Protein AF-0000000078944651 (afdb_homodimer)

InterPro domains:
  IPR002716 PIN domain [PF01850] (1-133)
  IPR002716 PIN domain [SM00670] (1-132)
  IPR022907 VapC family [MF_00265] (1-140)
  IPR029060 PIN-like domain superfamily [SSF88723] (1-133)

Nearest PDB structures (foldseek):
  7by2-assembly1_B-2  TM=7.702E-01  e=6.955E-05  Klebsiella pneumoniae
  8wmm-assembly1_G  TM=6.726E-01  e=2.296E-03  Chryseobacterium
  9j61-assembly1_A  TM=3.406E-01  e=3.676E-01  Streptomyces cinnamoneus
  9j61-assembly7_G  TM=4.649E-01  e=2.235E+00  Streptomyces cinnamoneus
  9j61-assembly5_E  TM=4.399E-01  e=1.887E+00  Streptomyces cinnamoneus

Foldseek 3Di:
DEEALQLLQCVVVVNVQSVQQLVLCVPDPDAYEYEPLSVVVNLVSQLCVVQHDPVRCVVCVVSSVVSVVVCVVPPVVSNVVHHYDDDDPQLQVQLVVCCVVQVDDRSLSSSLSRCLVVVHQAYEHCDVSSQVCNVVSRHHRHDGPVSVVD/DEEALQLLQCVVVVNVQSVQQLVLCVPDPDAYEYEPLSVVVNLVSQLCVVQHDPVRCVVCVVSSVVSVVVCVVPPVVSNVVHHYDDDDPQLQVQLVVCCVVQVDDRSLSSSLSRCLVVVHQAYEHCDVSSQVCNVVSRHHRHDGPVSVVD

Sequence (300 aa):
MFLDSNVFIEYLKGNPNASALLSRLADGEFRLFTNETVYNEVLFTYLRSNIGGYWTLKRSRDEVKRIARIFVHQVLPMLSSTNFLDTNHEIVLLSIKFTVEYGLLPSDALILATAKYYGLDGVVSLDSDLLTVAPREGLLAISKVEDLEVMFLDSNVFIEYLKGNPNASALLSRLADGEFRLFTNETVYNEVLFTYLRSNIGGYWTLKRSRDEVKRIARIFVHQVLPMLSSTNFLDTNHEIVLLSIKFTVEYGLLPSDALILATAKYYGLDGVVSLDSDLLTVAPREGLLAISKVEDLEV

Secondary structure (DSSP, 8-state):
-EEPHHHHHHHHTT-HHHHHHHHHHHHTT---EE-HHHHHHHHHHHHHHHH-SHHHHHH-HHHHHHHHHHHHHHTHHHHHTSEE--B-HHHHHHHHHHHHHH---HHHHHHHHHHHHTT-SEEE-S-HHHHHHGGGGT-EEE-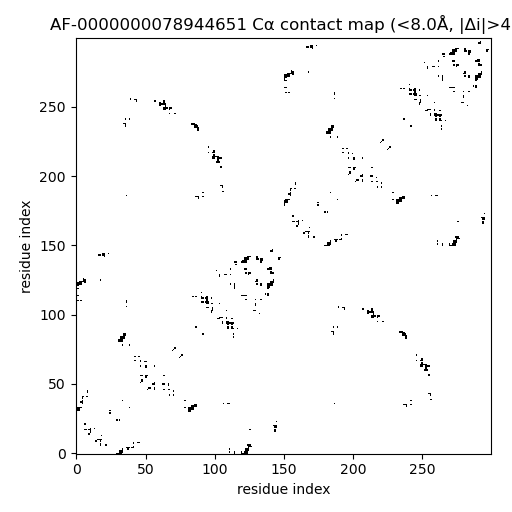SGGGG--/-EEPHHHHHHHHTT-HHHHHHHHHHHHTT---EE-HHHHHHHHHHHHHHHH-SHHHHHH-HHHHHHHHHHHHHHTHHHHHTSEE--B-HHHHHHHHHHHHHH---HHHHHHHHHHHHTT-SEEE-S-HHHHHHGGGGT-EEE-SGGGG--

Solvent-accessible surface area (backbone atoms only — not comparable to full-atom values): 15604 Å² total; per-residue (Å²): 56,31,50,39,38,55,34,57,50,37,34,77,70,64,35,63,64,36,44,51,31,52,51,51,48,67,71,43,92,59,64,45,29,37,38,62,69,31,55,41,50,39,52,44,51,53,49,34,74,74,76,29,56,72,70,51,46,75,72,30,36,66,58,43,16,53,53,38,49,50,37,57,70,70,46,42,57,67,64,64,70,34,46,76,47,68,49,48,68,66,35,48,54,46,10,52,48,37,16,36,74,67,25,38,55,50,69,57,14,38,52,51,22,46,34,56,73,72,65,44,62,21,40,35,36,75,51,64,71,56,44,67,49,32,51,78,72,70,21,41,57,30,67,47,62,76,60,69,72,113,57,33,50,40,38,56,34,56,50,36,32,75,71,63,35,64,63,35,45,51,31,52,52,51,48,69,71,42,94,60,63,45,30,38,37,61,70,31,54,41,49,38,53,43,50,53,49,33,76,74,75,30,57,71,71,51,45,76,72,30,37,67,58,42,16,54,51,40,49,50,38,57,72,71,46,43,58,65,63,63,72,36,45,77,48,67,48,48,67,67,34,48,55,45,9,52,48,37,17,35,73,68,26,38,54,51,69,57,14,38,53,52,22,46,33,55,73,71,64,45,63,20,40,35,36,74,50,65,73,55,45,66,48,32,51,79,72,71,19,41,55,32,68,45,61,76,60,69,73,112

Structure (mmCIF, N/CA/C/O backbone):
data_AF-0000000078944651-model_v1
#
loop_
_entity.id
_entity.type
_entity.pdbx_description
1 polymer 'Ribonuclease VapC'
#
loop_
_atom_site.group_PDB
_atom_site.id
_atom_site.type_symbol
_atom_site.label_atom_id
_atom_site.label_alt_id
_atom_site.label_comp_id
_atom_site.label_asym_id
_atom_site.label_entity_id
_atom_site.label_seq_id
_atom_site.pdbx_PDB_ins_code
_atom_site.Cartn_x
_atom_site.Cartn_y
_atom_site.Cartn_z
_atom_site.occupancy
_atom_site.B_iso_or_equiv
_atom_site.auth_seq_id
_atom_site.auth_comp_id
_atom_site.auth_asym_id
_atom_site.auth_atom_id
_atom_site.pdbx_PDB_model_num
ATOM 1 N N . MET A 1 1 ? -2.092 11.039 16.234 1 96 1 MET A N 1
ATOM 2 C CA . MET A 1 1 ? -2.826 11.266 14.984 1 96 1 MET A CA 1
ATOM 3 C C . MET A 1 1 ? -2.133 10.578 13.812 1 96 1 MET A C 1
ATOM 5 O O . MET A 1 1 ? -0.904 10.578 13.727 1 96 1 MET A O 1
ATOM 9 N N . PHE A 1 2 ? -2.986 10 13.031 1 98.44 2 PHE A N 1
ATOM 10 C CA . PHE A 1 2 ? -2.438 9.375 11.828 1 98.44 2 PHE A CA 1
ATOM 11 C C . PHE A 1 2 ? -2.293 10.398 10.711 1 98.44 2 PHE A C 1
ATOM 13 O O . PHE A 1 2 ? -3.254 11.086 10.359 1 98.44 2 PHE A O 1
ATOM 20 N N . LEU A 1 3 ? -1.101 10.492 10.133 1 98.31 3 LEU A N 1
ATOM 21 C CA . LEU A 1 3 ? -0.854 11.406 9.023 1 98.31 3 LEU A CA 1
ATOM 22 C C . LEU A 1 3 ? -1.051 10.695 7.688 1 98.31 3 LEU A C 1
ATOM 24 O O . LEU A 1 3 ? -0.307 9.766 7.355 1 98.31 3 LEU A O 1
ATOM 28 N N . ASP A 1 4 ? -1.958 11.18 6.945 1 98.25 4 ASP A N 1
ATOM 29 C CA . ASP A 1 4 ? -2.262 10.656 5.613 1 98.25 4 ASP A CA 1
ATOM 30 C C . ASP A 1 4 ? -1.201 11.086 4.602 1 98.25 4 ASP A C 1
ATOM 32 O O . ASP A 1 4 ? -0.522 12.094 4.793 1 98.25 4 ASP A O 1
ATOM 36 N N . SER A 1 5 ? -1.086 10.312 3.527 1 98.31 5 SER A N 1
ATOM 37 C CA . SER A 1 5 ? -0.083 10.57 2.498 1 98.31 5 SER A CA 1
ATOM 38 C C . SER A 1 5 ? -0.296 11.938 1.846 1 98.31 5 SER A C 1
ATOM 40 O O . SER A 1 5 ? 0.667 12.609 1.483 1 98.31 5 SER A O 1
ATOM 42 N N . ASN A 1 6 ? -1.517 12.328 1.733 1 96.88 6 ASN A N 1
ATOM 43 C CA . ASN A 1 6 ? -1.836 13.555 1.016 1 96.88 6 ASN A CA 1
ATOM 44 C C . ASN A 1 6 ? -1.254 14.781 1.714 1 96.88 6 ASN A C 1
ATOM 46 O O . ASN A 1 6 ? -0.936 15.781 1.064 1 96.88 6 ASN A O 1
ATOM 50 N N . VAL A 1 7 ? -1.136 14.727 2.992 1 97.88 7 VAL A N 1
ATOM 51 C CA . VAL A 1 7 ? -0.554 15.844 3.73 1 97.88 7 VAL A CA 1
ATOM 52 C C . VAL A 1 7 ? 0.895 16.047 3.297 1 97.88 7 VAL A C 1
ATOM 54 O O . VAL A 1 7 ? 1.315 17.188 3.035 1 97.88 7 VAL A O 1
ATOM 57 N N . PHE A 1 8 ? 1.66 15.016 3.17 1 98 8 PHE A N 1
ATOM 58 C CA . PHE A 1 8 ? 3.055 15.078 2.752 1 98 8 PHE A CA 1
ATOM 59 C C . PHE A 1 8 ? 3.162 15.484 1.286 1 98 8 PHE A C 1
ATOM 61 O O . PHE A 1 8 ? 4.012 16.297 0.922 1 98 8 PHE A O 1
ATOM 68 N N . ILE A 1 9 ? 2.332 14.891 0.45 1 98.19 9 ILE A N 1
ATOM 69 C CA . ILE A 1 9 ? 2.355 15.141 -0.985 1 98.19 9 ILE A CA 1
ATOM 70 C C . ILE A 1 9 ? 2.057 16.625 -1.251 1 98.19 9 ILE A C 1
ATOM 72 O O . ILE A 1 9 ? 2.762 17.266 -2.021 1 98.19 9 ILE A O 1
ATOM 76 N N . GLU A 1 10 ? 1.063 17.141 -0.607 1 97.81 10 GLU A N 1
ATOM 77 C CA . GLU A 1 10 ? 0.695 18.531 -0.783 1 97.81 10 GLU A CA 1
ATOM 78 C C . GLU A 1 10 ? 1.775 19.469 -0.234 1 97.81 10 GLU A C 1
ATOM 80 O O . GLU A 1 10 ? 2.043 20.516 -0.808 1 97.81 10 GLU A O 1
ATOM 85 N N . TYR A 1 11 ? 2.324 19.078 0.827 1 97.56 11 TYR A N 1
ATOM 86 C CA . TYR A 1 11 ? 3.445 19.844 1.364 1 97.56 11 TYR A CA 1
ATOM 87 C C . TYR A 1 11 ? 4.566 19.953 0.341 1 97.56 11 TYR A C 1
ATOM 89 O O . TYR A 1 11 ? 5.094 21.047 0.106 1 97.56 11 TYR A O 1
ATOM 97 N N . LEU A 1 12 ? 4.906 18.859 -0.293 1 96.81 12 LEU A N 1
ATOM 98 C CA . LEU A 1 12 ? 5.988 18.812 -1.271 1 96.81 12 LEU A CA 1
ATOM 99 C C . LEU A 1 12 ? 5.641 19.641 -2.504 1 96.81 12 LEU A C 1
ATOM 101 O O . LEU A 1 12 ? 6.535 20.141 -3.186 1 96.81 12 LEU A O 1
ATOM 105 N N . LYS A 1 13 ? 4.371 19.797 -2.699 1 96.75 13 LYS A N 1
ATOM 106 C CA . LYS A 1 13 ? 3.914 20.594 -3.834 1 96.75 13 LYS A CA 1
ATOM 107 C C . LYS A 1 13 ? 3.898 22.094 -3.488 1 96.75 13 LYS A C 1
ATOM 109 O O . LYS A 1 13 ? 3.596 22.922 -4.34 1 96.75 13 LYS A O 1
ATOM 114 N N . GLY A 1 14 ? 4.09 22.438 -2.213 1 96.5 14 GLY A N 1
ATOM 115 C CA . GLY A 1 14 ? 4.137 23.828 -1.791 1 96.5 14 GLY A CA 1
ATOM 116 C C . GLY A 1 14 ? 2.799 24.344 -1.307 1 96.5 14 GLY A C 1
ATOM 117 O O . GLY A 1 14 ? 2.578 25.562 -1.26 1 96.5 14 GLY A O 1
ATOM 118 N N . ASN A 1 15 ? 1.92 23.406 -0.973 1 97.25 15 ASN A N 1
ATOM 119 C CA . ASN A 1 15 ? 0.625 23.828 -0.442 1 97.25 15 ASN A CA 1
ATOM 120 C C . ASN A 1 15 ? 0.764 24.469 0.93 1 97.25 15 ASN A C 1
ATOM 122 O O . ASN A 1 15 ? 1.193 23.828 1.889 1 97.25 15 ASN A O 1
ATOM 126 N N . PRO A 1 16 ? 0.337 25.688 1.016 1 96.56 16 PRO A N 1
ATOM 127 C CA . PRO A 1 16 ? 0.539 26.406 2.279 1 96.56 16 PRO A CA 1
ATOM 128 C C . PRO A 1 16 ? -0.264 25.797 3.43 1 96.56 16 PRO A C 1
ATOM 130 O O . PRO A 1 16 ? 0.175 25.844 4.582 1 96.56 16 PRO A O 1
ATOM 133 N N . ASN A 1 17 ? -1.4 25.266 3.154 1 95.94 17 ASN A N 1
ATOM 134 C CA . ASN A 1 17 ? -2.201 24.625 4.195 1 95.94 17 ASN A CA 1
ATOM 135 C C . ASN A 1 17 ? -1.5 23.406 4.773 1 95.94 17 ASN A C 1
ATOM 137 O O . ASN A 1 17 ? -1.494 23.203 5.992 1 95.94 17 ASN A O 1
ATOM 141 N N . ALA A 1 18 ? -0.966 22.578 3.93 1 97.38 18 ALA A N 1
ATOM 142 C CA . ALA A 1 18 ? -0.214 21.406 4.375 1 97.38 18 ALA A CA 1
ATOM 143 C C . ALA A 1 18 ? 1.006 21.828 5.195 1 97.38 18 ALA A C 1
ATOM 145 O O . ALA A 1 18 ? 1.314 21.203 6.215 1 97.38 18 ALA A O 1
ATOM 146 N N . SER A 1 19 ? 1.664 22.922 4.734 1 96.44 19 SER A N 1
ATOM 147 C CA . SER A 1 19 ? 2.836 23.422 5.441 1 96.44 19 SER A CA 1
ATOM 148 C C . SER A 1 19 ? 2.475 23.891 6.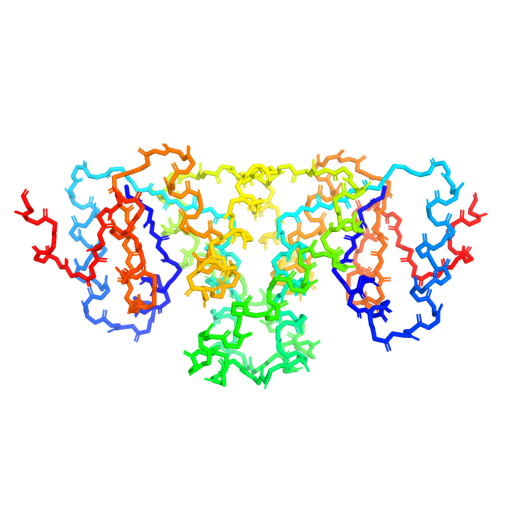848 1 96.44 19 SER A C 1
ATOM 150 O O . SER A 1 19 ? 3.162 23.562 7.816 1 96.44 19 SER A O 1
ATOM 152 N N . ALA A 1 20 ? 1.444 24.641 6.902 1 95.44 20 ALA A N 1
ATOM 153 C CA . ALA A 1 20 ? 0.992 25.156 8.188 1 95.44 20 ALA A CA 1
ATOM 154 C C . ALA A 1 20 ? 0.582 24.016 9.125 1 95.44 20 ALA A C 1
ATOM 156 O O . ALA A 1 20 ? 0.897 24.047 10.312 1 95.44 20 ALA A O 1
ATOM 157 N N . LEU A 1 21 ? -0.105 23.078 8.594 1 95 21 LEU A N 1
ATOM 158 C CA . LEU A 1 21 ? -0.586 21.938 9.367 1 95 21 LEU A CA 1
ATOM 159 C C . LEU A 1 21 ? 0.579 21.125 9.922 1 95 21 LEU A C 1
ATOM 161 O O . LEU A 1 21 ? 0.61 20.812 11.117 1 95 21 LEU A O 1
ATOM 165 N N . LEU A 1 22 ? 1.509 20.781 9.086 1 94.31 22 LEU A N 1
ATOM 166 C CA . LEU A 1 22 ? 2.662 20 9.508 1 94.31 22 LEU A CA 1
ATOM 167 C C . LEU A 1 22 ? 3.488 20.75 10.547 1 94.31 22 LEU A C 1
ATOM 169 O O . LEU A 1 22 ? 3.99 20.156 11.5 1 94.31 22 LEU A O 1
ATOM 173 N N . SER A 1 23 ? 3.641 22.062 10.297 1 93.44 23 SER A N 1
ATOM 174 C CA . SER A 1 23 ? 4.375 22.891 11.242 1 93.44 23 SER A CA 1
ATOM 175 C C . SER A 1 23 ? 3.703 22.891 12.617 1 93.44 23 SER A C 1
ATOM 177 O O . SER A 1 23 ? 4.371 22.734 13.641 1 93.44 23 SER A O 1
ATOM 179 N N . ARG A 1 24 ? 2.43 23.016 12.617 1 93.62 24 ARG A N 1
ATOM 180 C CA . ARG A 1 24 ? 1.68 23.031 13.867 1 93.62 24 ARG A CA 1
ATOM 181 C C . ARG A 1 24 ? 1.761 21.672 14.57 1 93.62 24 ARG A C 1
ATOM 183 O O . ARG A 1 24 ? 1.869 21.609 15.797 1 93.62 24 ARG A O 1
ATOM 190 N N . LEU A 1 25 ? 1.635 20.625 13.836 1 92.75 25 LEU A N 1
ATOM 191 C CA . LEU A 1 25 ? 1.679 19.266 14.391 1 92.75 25 LEU A CA 1
ATOM 192 C C . LEU A 1 25 ? 3.057 18.969 14.969 1 92.75 25 LEU A C 1
ATOM 194 O O . LEU A 1 25 ? 3.17 18.266 15.977 1 92.75 25 LEU A O 1
ATOM 198 N N . ALA A 1 26 ? 4.082 19.453 14.312 1 86.94 26 ALA A N 1
ATOM 199 C CA . ALA A 1 26 ? 5.453 19.234 14.766 1 86.94 26 ALA A CA 1
ATOM 200 C C . ALA A 1 26 ? 5.723 19.984 16.078 1 86.94 26 ALA A C 1
ATOM 202 O O . ALA A 1 26 ? 6.488 19.5 16.922 1 86.94 26 ALA A O 1
ATOM 203 N N . ASP A 1 27 ? 5.164 21.078 16.188 1 84.12 27 ASP A N 1
ATOM 204 C CA . ASP A 1 27 ? 5.379 21.938 17.344 1 84.12 27 ASP A CA 1
ATOM 205 C C . ASP A 1 27 ? 4.527 21.5 18.531 1 84.12 27 ASP A C 1
ATOM 207 O O . ASP A 1 27 ? 4.82 21.828 19.672 1 84.12 27 ASP A O 1
ATOM 211 N N . GLY A 1 28 ? 3.557 20.812 18.219 1 76.06 28 GLY A N 1
ATOM 212 C CA . GLY A 1 28 ? 2.617 20.438 19.266 1 76.06 28 GLY A CA 1
ATOM 213 C C . GLY A 1 28 ? 2.979 19.141 19.953 1 76.06 28 GLY A C 1
ATOM 214 O O . GLY A 1 28 ? 4.094 18.641 19.797 1 76.06 28 GLY A O 1
ATOM 215 N N . GLU A 1 29 ? 2.197 18.891 20.844 1 83.75 29 GLU A N 1
ATOM 216 C CA . GLU A 1 29 ? 2.357 17.688 21.672 1 83.75 29 GLU A CA 1
ATOM 217 C C . GLU A 1 29 ? 1.581 16.516 21.094 1 83.75 29 GLU A C 1
ATOM 219 O O . GLU A 1 29 ? 0.907 15.789 21.812 1 83.75 29 GLU A O 1
ATOM 224 N N . PHE A 1 30 ? 1.604 16.469 19.797 1 90.62 30 PHE A N 1
ATOM 225 C CA . PHE A 1 30 ? 0.874 15.367 19.188 1 90.62 30 PHE A CA 1
ATOM 226 C C . PHE A 1 30 ? 1.815 14.219 18.859 1 90.62 30 PHE A C 1
ATOM 228 O O . PHE A 1 30 ? 2.945 14.445 18.422 1 90.62 30 PHE A O 1
ATOM 235 N N . ARG A 1 31 ? 1.386 13.039 19.188 1 95.19 31 ARG A N 1
ATOM 236 C CA . ARG A 1 31 ? 2.068 11.883 18.625 1 95.19 31 ARG A CA 1
ATOM 237 C C . ARG A 1 31 ? 1.56 11.57 17.219 1 95.19 31 ARG A C 1
ATOM 239 O O . ARG A 1 31 ? 0.36 11.367 17.016 1 95.19 31 ARG A O 1
ATOM 246 N N . LEU A 1 32 ? 2.461 11.586 16.266 1 97.5 32 LEU A N 1
ATOM 247 C CA . LEU A 1 32 ? 2.119 11.406 14.867 1 97.5 32 LEU A CA 1
ATOM 248 C C . LEU A 1 32 ? 2.512 10.016 14.383 1 97.5 32 LEU A C 1
ATOM 250 O O . LEU A 1 32 ? 3.562 9.5 14.766 1 97.5 32 LEU A O 1
ATOM 254 N N . PHE A 1 33 ? 1.67 9.469 13.602 1 98.44 33 PHE A N 1
ATOM 255 C CA . PHE A 1 33 ? 1.872 8.094 13.156 1 98.44 33 PHE A CA 1
ATOM 256 C C . PHE A 1 33 ? 1.719 7.98 11.648 1 98.44 33 PHE A C 1
ATOM 258 O O . PHE A 1 33 ? 0.953 8.727 11.039 1 98.44 33 PHE A O 1
ATOM 265 N N . THR A 1 34 ? 2.416 7.094 11.055 1 98.38 34 THR A N 1
ATOM 266 C CA . THR A 1 34 ? 2.287 6.691 9.656 1 98.38 34 THR A CA 1
ATOM 267 C C . THR A 1 34 ? 2.488 5.188 9.508 1 98.38 34 THR A C 1
ATOM 269 O O . THR A 1 34 ? 2.611 4.469 10.508 1 98.38 34 THR A O 1
ATOM 272 N N . ASN A 1 35 ? 2.357 4.715 8.328 1 98.56 35 ASN A N 1
ATOM 273 C CA . ASN A 1 35 ? 2.588 3.303 8.039 1 98.56 35 ASN A CA 1
ATOM 274 C C . ASN A 1 35 ? 3.117 3.102 6.621 1 98.56 35 ASN A C 1
ATOM 276 O O . ASN A 1 35 ? 3.49 4.066 5.949 1 98.56 35 ASN A O 1
ATOM 280 N N . GLU A 1 36 ? 3.223 1.875 6.18 1 98.56 36 GLU A N 1
ATOM 281 C CA . GLU A 1 36 ? 3.822 1.558 4.887 1 98.56 36 GLU A CA 1
ATOM 282 C C . GLU A 1 36 ? 2.971 2.09 3.736 1 98.56 36 GLU A C 1
ATOM 284 O O . GLU A 1 36 ? 3.496 2.463 2.686 1 98.56 36 GLU A O 1
ATOM 289 N N . THR A 1 37 ? 1.64 2.148 3.941 1 98.62 37 THR A N 1
ATOM 290 C CA . THR A 1 37 ? 0.745 2.68 2.92 1 98.62 37 THR A CA 1
ATOM 291 C C . THR A 1 37 ? 1.111 4.121 2.576 1 98.62 37 THR A C 1
ATOM 293 O O . THR A 1 37 ? 1.193 4.48 1.4 1 98.62 37 THR A O 1
ATOM 296 N N . VAL A 1 38 ? 1.382 4.895 3.59 1 98.75 38 VAL A N 1
ATOM 297 C CA . VAL A 1 38 ? 1.733 6.297 3.406 1 98.75 38 VAL A CA 1
ATOM 298 C C . VAL A 1 38 ? 3.096 6.406 2.725 1 98.75 38 VAL A C 1
ATOM 300 O O . VAL A 1 38 ? 3.246 7.129 1.737 1 98.75 38 VAL A O 1
ATOM 303 N N . TYR A 1 39 ? 4.105 5.66 3.189 1 98.75 39 TYR A N 1
ATOM 304 C CA . TYR A 1 39 ? 5.438 5.676 2.588 1 98.75 39 TYR A CA 1
ATOM 305 C C . TYR A 1 39 ? 5.367 5.32 1.106 1 98.75 39 TYR A C 1
ATOM 307 O O . TYR A 1 39 ? 5.977 5.996 0.272 1 98.75 39 TYR A O 1
ATOM 315 N N . ASN A 1 40 ? 4.625 4.289 0.833 1 98.69 40 ASN A N 1
ATOM 316 C CA . ASN A 1 40 ? 4.484 3.793 -0.533 1 98.69 40 ASN A CA 1
ATOM 317 C C . ASN A 1 40 ? 3.859 4.84 -1.448 1 98.69 40 ASN A C 1
ATOM 319 O O . ASN A 1 40 ? 4.355 5.086 -2.549 1 98.69 40 ASN A O 1
ATOM 323 N N . GLU A 1 41 ? 2.824 5.473 -0.999 1 98.31 41 GLU A N 1
ATOM 324 C CA . GLU A 1 41 ? 2.105 6.465 -1.794 1 98.31 41 GLU A CA 1
ATOM 325 C C . GLU A 1 41 ? 2.947 7.719 -2 1 98.31 41 GLU A C 1
ATOM 327 O O . GLU A 1 41 ? 2.975 8.281 -3.098 1 98.31 41 GLU A O 1
ATOM 332 N N . VAL A 1 42 ? 3.604 8.141 -0.965 1 98.75 42 VAL A N 1
ATOM 333 C CA . VAL A 1 42 ? 4.402 9.359 -1.065 1 98.75 42 VAL A CA 1
ATOM 334 C C . VAL A 1 42 ? 5.566 9.141 -2.023 1 98.75 42 VAL A C 1
ATOM 336 O O . VAL A 1 42 ? 5.832 9.969 -2.896 1 98.75 42 VAL A O 1
ATOM 339 N N . LEU A 1 43 ? 6.246 7.992 -1.902 1 98.88 43 LEU A N 1
ATOM 340 C CA . LEU A 1 43 ? 7.359 7.695 -2.797 1 98.88 43 LEU A CA 1
ATOM 341 C C . LEU A 1 43 ? 6.879 7.586 -4.242 1 98.88 43 LEU A C 1
ATOM 343 O O . LEU A 1 43 ? 7.496 8.148 -5.148 1 98.88 43 LEU A O 1
ATOM 347 N N . PHE A 1 44 ? 5.781 6.922 -4.465 1 98.62 44 PHE A N 1
ATOM 348 C CA . PHE A 1 44 ? 5.258 6.746 -5.816 1 98.62 44 PHE A CA 1
ATOM 349 C C . PHE A 1 44 ? 4.887 8.086 -6.434 1 98.62 44 PHE A C 1
ATOM 351 O O . PHE A 1 44 ? 5.234 8.367 -7.582 1 98.62 44 PHE A O 1
ATOM 358 N N . THR A 1 45 ? 4.191 8.883 -5.688 1 98.31 45 THR A N 1
ATOM 359 C CA . THR A 1 45 ? 3.77 10.188 -6.176 1 98.31 45 THR A CA 1
ATOM 360 C C . THR A 1 45 ? 4.98 11.078 -6.449 1 98.31 45 THR A C 1
ATOM 362 O O . THR A 1 45 ? 5.004 11.82 -7.438 1 98.31 45 THR A O 1
ATOM 365 N N . TYR A 1 46 ? 5.953 11.023 -5.539 1 98.56 46 TYR A N 1
ATOM 366 C CA . TYR A 1 46 ? 7.184 11.781 -5.73 1 98.56 46 TYR A CA 1
ATOM 367 C C . TYR A 1 46 ? 7.875 11.383 -7.027 1 98.56 46 TYR A C 1
ATOM 369 O O . TYR A 1 46 ? 8.281 12.242 -7.816 1 98.56 46 TYR A O 1
ATOM 377 N N . LEU A 1 47 ? 7.992 10.094 -7.32 1 98.75 47 LEU A N 1
ATOM 378 C CA . LEU A 1 47 ? 8.586 9.594 -8.555 1 98.75 47 LEU A CA 1
ATOM 379 C C . LEU A 1 47 ? 7.789 10.047 -9.773 1 98.75 47 LEU A C 1
ATOM 381 O O . LEU A 1 47 ? 8.359 10.539 -10.742 1 98.75 47 LEU A O 1
ATOM 385 N N . ARG A 1 48 ? 6.496 9.898 -9.664 1 98.06 48 ARG A N 1
ATOM 386 C CA . ARG A 1 48 ? 5.629 10.258 -10.781 1 98.06 48 ARG A CA 1
ATOM 387 C C . ARG A 1 48 ? 5.746 11.742 -11.109 1 98.06 48 ARG A C 1
ATOM 389 O O . ARG A 1 48 ? 5.805 12.117 -12.281 1 98.06 48 ARG A O 1
ATOM 396 N N . SER A 1 49 ? 5.77 12.547 -10.117 1 97.62 49 SER A N 1
ATOM 397 C CA . SER A 1 49 ? 5.809 13.992 -10.297 1 97.62 49 SER A CA 1
ATOM 398 C C . SER A 1 49 ? 7.129 14.438 -10.922 1 97.62 49 SER A C 1
ATOM 400 O O . SER A 1 49 ? 7.172 15.43 -11.656 1 97.62 49 SER A O 1
ATOM 402 N N . ASN A 1 50 ? 8.172 13.719 -10.664 1 97.94 50 ASN A N 1
ATOM 403 C CA . ASN A 1 50 ? 9.5 14.133 -11.109 1 97.94 50 ASN A CA 1
ATOM 404 C C . ASN A 1 50 ? 9.883 13.469 -12.422 1 97.94 50 ASN A C 1
ATOM 406 O O . ASN A 1 50 ? 10.758 13.961 -13.141 1 97.94 50 ASN A O 1
ATOM 410 N N . ILE A 1 51 ? 9.328 12.352 -12.758 1 98.12 51 ILE A N 1
ATOM 411 C CA . ILE A 1 51 ? 9.781 11.586 -13.914 1 98.12 51 ILE A CA 1
ATOM 412 C C . ILE A 1 51 ? 8.664 11.508 -14.953 1 98.12 51 ILE A C 1
ATOM 414 O O . ILE A 1 51 ? 8.883 11.773 -16.141 1 98.12 51 ILE A O 1
ATOM 418 N N . GLY A 1 52 ? 7.453 11.078 -14.508 1 96.56 52 GLY A N 1
ATOM 419 C CA . GLY A 1 52 ? 6.32 10.906 -15.398 1 96.56 52 GLY A CA 1
ATOM 420 C C . GLY A 1 52 ? 5.363 9.82 -14.945 1 96.56 52 GLY A C 1
ATOM 421 O O . GLY A 1 52 ? 5.477 9.312 -13.828 1 96.56 52 GLY A O 1
ATOM 422 N N . GLY A 1 53 ? 4.355 9.57 -15.82 1 94.25 53 GLY A N 1
ATOM 423 C CA . GLY A 1 53 ? 3.34 8.578 -15.5 1 94.25 53 GLY A CA 1
ATOM 424 C C . GLY A 1 53 ? 3.896 7.176 -15.359 1 94.25 53 GLY A C 1
ATOM 425 O O . GLY A 1 53 ? 5.094 6.957 -15.547 1 94.25 53 GLY A O 1
ATOM 426 N N . TYR A 1 54 ? 3.07 6.289 -15.016 1 92.06 54 TYR A N 1
ATOM 427 C CA . TYR A 1 54 ? 3.428 4.914 -14.68 1 92.06 54 TYR A CA 1
ATOM 428 C C . TYR A 1 54 ? 4.293 4.293 -15.766 1 92.06 54 TYR A C 1
ATOM 430 O O . TYR A 1 54 ? 5.344 3.709 -15.477 1 92.06 54 TYR A O 1
ATOM 438 N N . TRP A 1 55 ? 3.916 4.465 -16.984 1 92.38 55 TRP A N 1
ATOM 439 C CA . TRP A 1 55 ? 4.617 3.818 -18.094 1 92.38 55 TRP A CA 1
ATOM 440 C C . TRP A 1 55 ? 6 4.43 -18.297 1 92.38 55 TRP A C 1
ATOM 442 O O . TRP A 1 55 ? 6.953 3.723 -18.625 1 92.38 55 TRP A O 1
ATOM 452 N N . THR A 1 56 ? 6.098 5.688 -18.062 1 96.81 56 THR A N 1
ATOM 453 C CA . THR A 1 56 ? 7.402 6.336 -18.125 1 96.81 56 THR A CA 1
ATOM 454 C C . THR A 1 56 ? 8.312 5.84 -17.016 1 96.81 56 THR A C 1
ATOM 456 O O . THR A 1 56 ? 9.492 5.586 -17.234 1 96.81 56 THR A O 1
ATOM 459 N N . LEU A 1 57 ? 7.742 5.645 -15.898 1 97.12 57 LEU A N 1
ATOM 460 C CA . LEU A 1 57 ? 8.5 5.129 -14.758 1 97.12 57 LEU A CA 1
ATOM 461 C C . LEU A 1 57 ? 9.062 3.742 -15.062 1 97.12 57 LEU A C 1
ATOM 463 O O . LEU A 1 57 ? 10.242 3.479 -14.82 1 97.12 57 LEU A O 1
ATOM 467 N N . LYS A 1 58 ? 8.234 2.938 -15.594 1 93.81 58 LYS A N 1
ATOM 468 C CA . LYS A 1 58 ? 8.602 1.551 -15.867 1 93.81 58 LYS A CA 1
ATOM 469 C C . LYS A 1 58 ? 9.75 1.472 -16.859 1 93.81 58 LYS A C 1
ATOM 471 O O . LYS A 1 58 ? 10.492 0.487 -16.891 1 93.81 58 LYS A O 1
ATOM 476 N N . ARG A 1 59 ? 9.891 2.555 -17.656 1 95.62 59 ARG A N 1
ATOM 477 C CA . ARG A 1 59 ? 10.891 2.555 -18.719 1 95.62 59 ARG A CA 1
ATOM 478 C C . ARG A 1 59 ? 12.117 3.363 -18.312 1 95.62 59 ARG A C 1
ATOM 480 O O . ARG A 1 59 ? 13.102 3.426 -19.047 1 95.62 59 ARG A O 1
ATOM 487 N N . SER A 1 60 ? 12.039 3.924 -17.172 1 96.56 60 SER A N 1
ATOM 488 C CA . SER A 1 60 ? 13.102 4.844 -16.766 1 96.56 60 SER A CA 1
ATOM 489 C C . SER A 1 60 ? 13.734 4.414 -15.453 1 96.56 60 SER A C 1
ATOM 491 O O . SER A 1 60 ? 13.828 5.207 -14.516 1 96.56 60 SER A O 1
ATOM 493 N N . ARG A 1 61 ? 14.297 3.275 -15.422 1 96.5 61 ARG A N 1
ATOM 494 C CA . ARG A 1 61 ? 14.82 2.689 -14.188 1 96.5 61 ARG A CA 1
ATOM 495 C C . ARG A 1 61 ? 15.922 3.561 -13.594 1 96.5 61 ARG A C 1
ATOM 497 O O . ARG A 1 61 ? 15.969 3.762 -12.383 1 96.5 61 ARG A O 1
ATOM 504 N N . ASP A 1 62 ? 16.781 4.07 -14.414 1 98.06 62 ASP A N 1
ATOM 505 C CA . ASP A 1 62 ? 17.891 4.887 -13.938 1 98.06 62 ASP A CA 1
ATOM 506 C C . ASP A 1 62 ? 17.391 6.199 -13.336 1 98.06 62 ASP A C 1
ATOM 508 O O . ASP A 1 62 ? 17.922 6.668 -12.328 1 98.06 62 ASP A O 1
ATOM 512 N N . GLU A 1 63 ? 16.469 6.766 -13.984 1 98.62 63 GLU A N 1
ATOM 513 C CA . GLU A 1 63 ? 15.883 7.984 -13.438 1 98.62 63 GLU A CA 1
ATOM 514 C C . GLU A 1 63 ? 15.18 7.707 -12.109 1 98.62 63 GLU A C 1
ATOM 516 O O . GLU A 1 63 ? 15.227 8.531 -11.195 1 98.62 63 GLU A O 1
ATOM 521 N N . VAL A 1 64 ? 14.516 6.566 -12.039 1 98.81 64 VAL A N 1
ATOM 522 C CA . VAL A 1 64 ? 13.859 6.172 -10.797 1 98.81 64 VAL A CA 1
ATOM 523 C C . VAL A 1 64 ? 14.891 6.078 -9.672 1 98.81 64 VAL A C 1
ATOM 525 O O . VAL A 1 64 ? 14.68 6.613 -8.586 1 98.81 64 VAL A O 1
ATOM 528 N N . LYS A 1 65 ? 16 5.453 -9.953 1 98.81 65 LYS A N 1
ATOM 529 C CA . LYS A 1 65 ? 17.062 5.34 -8.969 1 98.81 65 LYS A CA 1
ATOM 530 C C . LYS A 1 65 ? 17.531 6.719 -8.5 1 98.81 65 LYS A C 1
ATOM 532 O O . LYS A 1 65 ? 17.672 6.957 -7.301 1 98.81 65 LYS A O 1
ATOM 537 N N . ARG A 1 66 ? 17.734 7.531 -9.445 1 98.81 66 ARG A N 1
ATOM 538 C CA . ARG A 1 66 ? 18.25 8.867 -9.148 1 98.81 66 ARG A CA 1
ATOM 539 C C . ARG A 1 66 ? 17.266 9.648 -8.281 1 98.81 66 ARG A C 1
ATOM 541 O O . ARG A 1 66 ? 17.641 10.219 -7.262 1 98.81 66 ARG A O 1
ATOM 548 N N . ILE A 1 67 ? 16.031 9.711 -8.688 1 98.81 67 ILE A N 1
ATOM 549 C CA . ILE A 1 67 ? 15.023 10.484 -7.98 1 98.81 67 ILE A CA 1
ATOM 550 C C . ILE A 1 67 ? 14.758 9.859 -6.609 1 98.81 67 ILE A C 1
ATOM 552 O O . ILE A 1 67 ? 14.516 10.578 -5.633 1 98.81 67 ILE A O 1
ATOM 556 N N . ALA A 1 68 ? 14.828 8.539 -6.527 1 98.88 68 ALA A N 1
ATOM 557 C CA . ALA A 1 68 ? 14.664 7.863 -5.246 1 98.88 68 ALA A CA 1
ATOM 558 C C . ALA A 1 68 ? 15.766 8.266 -4.27 1 98.88 68 ALA A C 1
ATOM 560 O O . ALA A 1 68 ? 15.523 8.383 -3.064 1 98.88 68 ALA A O 1
ATOM 561 N N . ARG A 1 69 ? 16.953 8.43 -4.77 1 98.81 69 ARG A N 1
ATOM 562 C CA . ARG A 1 69 ? 18.047 8.891 -3.918 1 98.81 69 ARG A CA 1
ATOM 563 C C . ARG A 1 69 ? 17.75 10.273 -3.352 1 98.81 69 ARG A C 1
ATOM 565 O O . ARG A 1 69 ? 18.031 10.547 -2.182 1 98.81 69 ARG A O 1
ATOM 572 N N . ILE A 1 70 ? 17.266 11.109 -4.184 1 98.75 70 ILE A N 1
ATOM 573 C CA . ILE A 1 70 ? 16.891 12.445 -3.734 1 98.75 70 ILE A CA 1
ATOM 574 C C . ILE A 1 70 ? 15.789 12.352 -2.682 1 98.75 70 ILE A C 1
ATOM 576 O O . ILE A 1 70 ? 15.828 13.047 -1.667 1 98.75 70 ILE A O 1
ATOM 580 N N . PHE A 1 71 ? 14.836 11.5 -2.938 1 98.81 71 PHE A N 1
ATOM 581 C CA . PHE A 1 71 ? 13.75 11.258 -1.996 1 98.81 71 PHE A CA 1
ATOM 582 C C . PHE A 1 71 ? 14.297 10.898 -0.619 1 98.81 71 PHE A C 1
ATOM 584 O O . PHE A 1 71 ? 13.805 11.391 0.397 1 98.81 71 PHE A O 1
ATOM 591 N N . VAL A 1 72 ? 15.258 9.969 -0.561 1 98.75 72 VAL A N 1
ATOM 592 C CA . VAL A 1 72 ? 15.828 9.461 0.684 1 98.75 72 VAL A CA 1
ATOM 593 C C . VAL A 1 72 ? 16.422 10.617 1.487 1 98.75 72 VAL A C 1
ATOM 595 O O . VAL A 1 72 ? 16.312 10.648 2.715 1 98.75 72 VAL A O 1
ATOM 598 N N . HIS A 1 73 ? 16.922 11.602 0.83 1 98.06 73 HIS A N 1
ATOM 599 C CA . HIS A 1 73 ? 17.594 12.703 1.5 1 98.06 73 HIS A CA 1
ATOM 600 C C . HIS A 1 73 ? 16.609 13.82 1.839 1 98.06 73 HIS A C 1
ATOM 602 O O . HIS A 1 73 ? 16.719 14.453 2.891 1 98.06 73 HIS A O 1
ATOM 608 N N . GLN A 1 74 ? 15.648 14.008 1.039 1 97.12 74 GLN A N 1
ATOM 609 C CA . GLN A 1 74 ? 14.852 15.227 1.145 1 97.12 74 GLN A CA 1
ATOM 610 C C . GLN A 1 74 ? 13.484 14.938 1.76 1 97.12 74 GLN A C 1
ATOM 612 O O . GLN A 1 74 ? 12.883 15.812 2.383 1 97.12 74 GLN A O 1
ATOM 617 N N . VAL A 1 75 ? 13 13.781 1.562 1 98.12 75 VAL A N 1
ATOM 618 C CA . VAL A 1 75 ? 11.609 13.523 1.915 1 98.12 75 VAL A CA 1
ATOM 619 C C . VAL A 1 75 ? 11.539 12.492 3.035 1 98.12 75 VAL A C 1
ATOM 621 O O . VAL A 1 75 ? 10.766 12.641 3.982 1 98.12 75 VAL A O 1
ATOM 624 N N . LEU A 1 76 ? 12.367 11.453 3.014 1 98.56 76 LEU A N 1
ATOM 625 C CA . LEU A 1 76 ? 12.312 10.32 3.934 1 98.56 76 LEU A CA 1
ATOM 626 C C . LEU A 1 76 ? 12.477 10.789 5.379 1 98.56 76 LEU A C 1
ATOM 628 O O . LEU A 1 76 ? 11.82 10.266 6.281 1 98.56 76 LEU A O 1
ATOM 632 N N . PRO A 1 77 ? 13.359 11.766 5.645 1 97.31 77 PRO A N 1
ATOM 633 C CA . PRO A 1 77 ? 13.508 12.203 7.035 1 97.31 77 PRO A CA 1
ATOM 634 C C . PRO A 1 77 ? 12.211 12.742 7.629 1 97.31 77 PRO A C 1
ATOM 636 O O . PRO A 1 77 ? 11.93 12.531 8.812 1 97.31 77 PRO A O 1
ATOM 639 N N . MET A 1 78 ? 11.453 13.398 6.82 1 95.5 78 MET A N 1
ATOM 640 C CA . MET A 1 78 ? 10.164 13.914 7.277 1 95.5 78 MET A CA 1
ATOM 641 C C . MET A 1 78 ? 9.211 12.773 7.613 1 95.5 78 MET A C 1
ATOM 643 O O . MET A 1 78 ? 8.555 12.789 8.656 1 95.5 78 MET A O 1
ATOM 647 N N . LEU A 1 79 ? 9.086 11.789 6.828 1 97.38 79 LEU A N 1
ATOM 648 C CA . LEU A 1 79 ? 8.234 10.625 7.07 1 97.38 79 LEU A CA 1
ATOM 649 C C . LEU A 1 79 ? 8.719 9.852 8.297 1 97.38 79 LEU A C 1
ATOM 651 O O . LEU A 1 79 ? 7.91 9.414 9.117 1 97.38 79 LEU A O 1
ATOM 655 N N . SER A 1 80 ? 10.031 9.75 8.398 1 96.12 80 SER A N 1
ATOM 656 C CA . SER A 1 80 ? 10.648 8.938 9.445 1 96.12 80 SER A CA 1
ATOM 657 C C . SER A 1 80 ? 10.594 9.648 10.789 1 96.12 80 SER A C 1
ATOM 659 O O . SER A 1 80 ? 10.898 9.047 11.828 1 96.12 80 SER A O 1
ATOM 661 N N . SER A 1 81 ? 10.227 10.906 10.781 1 93.69 81 SER A N 1
ATOM 662 C CA . SER A 1 81 ? 10.086 11.633 12.031 1 93.69 81 SER A CA 1
ATOM 663 C C . SER A 1 81 ? 8.789 11.25 12.75 1 93.69 81 SER A C 1
ATOM 665 O O . SER A 1 81 ? 8.594 11.602 13.914 1 93.69 81 SER A O 1
ATOM 667 N N . THR A 1 82 ? 7.93 10.5 12.117 1 96.62 82 THR A N 1
ATOM 668 C CA . THR A 1 82 ? 6.695 9.984 12.703 1 96.62 82 THR A CA 1
ATOM 669 C C . THR A 1 82 ? 6.906 8.578 13.258 1 96.62 82 THR A C 1
ATOM 671 O O . THR A 1 82 ? 7.941 7.957 13.008 1 96.62 82 THR A O 1
ATOM 674 N N . ASN A 1 83 ? 6.016 8.219 14.133 1 97.62 83 ASN A N 1
ATOM 675 C CA . ASN A 1 83 ? 6.023 6.848 14.625 1 97.62 83 ASN A CA 1
ATOM 676 C C . ASN A 1 83 ? 5.395 5.887 13.617 1 97.62 83 ASN A C 1
ATOM 678 O O . ASN A 1 83 ? 4.316 6.156 13.086 1 97.62 83 ASN A O 1
ATOM 682 N N . PHE A 1 84 ? 6.051 4.734 13.445 1 98.69 84 PHE A N 1
ATOM 683 C CA . PHE A 1 84 ? 5.566 3.773 12.461 1 98.69 84 PHE A CA 1
ATOM 684 C C . PHE A 1 84 ? 4.629 2.76 13.109 1 98.69 84 PHE A C 1
ATOM 686 O O . PHE A 1 84 ? 4.914 2.256 14.203 1 98.69 84 PHE A O 1
ATOM 693 N N . LEU A 1 85 ? 3.549 2.48 12.438 1 98.81 85 LEU A N 1
ATOM 694 C CA . LEU A 1 85 ? 2.607 1.46 12.883 1 98.81 85 LEU A CA 1
ATOM 695 C C . LEU A 1 85 ? 2.627 0.255 11.945 1 98.81 85 LEU A C 1
ATOM 697 O O . LEU A 1 85 ? 2.477 0.405 10.734 1 98.81 85 LEU A O 1
ATOM 701 N N . ASP A 1 86 ? 2.738 -0.94 12.539 1 98.69 86 ASP A N 1
ATOM 702 C CA . ASP A 1 86 ? 2.697 -2.17 11.758 1 98.69 86 ASP A CA 1
ATOM 703 C C . ASP A 1 86 ? 1.3 -2.42 11.195 1 98.69 86 ASP A C 1
ATOM 705 O O . ASP A 1 86 ? 0.301 -2.064 11.82 1 98.69 86 ASP A O 1
ATOM 709 N N . THR A 1 87 ? 1.279 -2.92 9.984 1 98.5 87 THR A N 1
ATOM 710 C CA . THR A 1 87 ? 0.007 -3.381 9.445 1 98.5 87 THR A CA 1
ATOM 711 C C . THR A 1 87 ? -0.13 -4.895 9.586 1 98.5 87 THR A C 1
ATOM 713 O O . THR A 1 87 ? 0.78 -5.641 9.227 1 98.5 87 THR A O 1
ATOM 716 N N . ASN A 1 88 ? -1.221 -5.332 10.18 1 98.25 88 ASN A N 1
ATOM 717 C CA . ASN A 1 88 ? -1.479 -6.758 10.352 1 98.25 88 ASN A CA 1
ATOM 718 C C . ASN A 1 88 ? -2.752 -7.188 9.625 1 98.25 88 ASN A C 1
ATOM 720 O O . ASN A 1 88 ? -3.385 -6.379 8.938 1 98.25 88 ASN A O 1
ATOM 724 N N . HIS A 1 89 ? -3.049 -8.445 9.789 1 98.44 89 HIS A N 1
ATOM 725 C CA . HIS A 1 89 ? -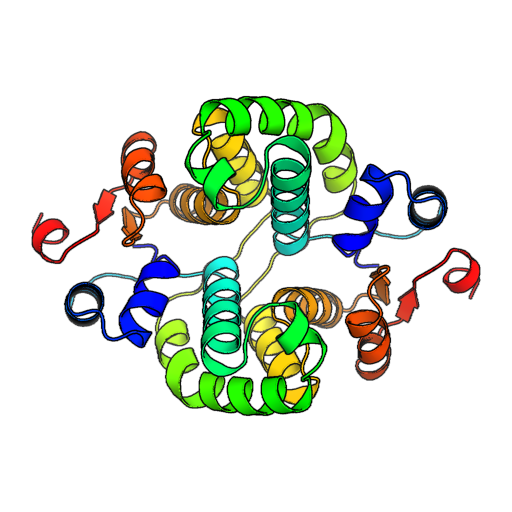4.156 -9.031 9.039 1 98.44 89 HIS A CA 1
ATOM 726 C C . HIS A 1 89 ? -5.488 -8.43 9.469 1 98.44 89 HIS A C 1
ATOM 728 O O . HIS A 1 89 ? -6.379 -8.227 8.641 1 98.44 89 HIS A O 1
ATOM 734 N N . GLU A 1 90 ? -5.652 -8.148 10.703 1 98.62 90 GLU A N 1
ATOM 735 C CA . GLU A 1 90 ? -6.887 -7.559 11.211 1 98.62 90 GLU A CA 1
ATOM 736 C C . GLU A 1 90 ? -7.141 -6.188 10.594 1 98.62 90 GLU A C 1
ATOM 738 O O . GLU A 1 90 ? -8.281 -5.848 10.273 1 98.62 90 GLU A O 1
ATOM 743 N N . ILE A 1 91 ? -6.113 -5.441 10.438 1 98.81 91 ILE A N 1
ATOM 744 C CA . ILE A 1 91 ? -6.223 -4.113 9.844 1 98.81 91 ILE A CA 1
ATOM 745 C C . ILE A 1 91 ? -6.668 -4.234 8.391 1 98.81 91 ILE A C 1
ATOM 747 O O . ILE A 1 91 ? -7.516 -3.467 7.926 1 98.81 91 ILE A O 1
ATOM 751 N N . VAL A 1 92 ? -6.168 -5.191 7.684 1 98.81 92 VAL A N 1
ATOM 752 C CA . VAL A 1 92 ? -6.52 -5.398 6.281 1 98.81 92 VAL A CA 1
ATOM 753 C C . VAL A 1 92 ? -8.008 -5.738 6.168 1 98.81 92 VAL A C 1
ATOM 755 O O . VAL A 1 92 ? -8.719 -5.156 5.352 1 98.81 92 VAL A O 1
ATOM 758 N N . LEU A 1 93 ? -8.438 -6.586 7.012 1 98.62 93 LEU A N 1
ATOM 759 C CA . LEU A 1 93 ? -9.836 -7.004 6.953 1 98.62 93 LEU A CA 1
ATOM 760 C C . LEU A 1 93 ? -10.758 -5.852 7.34 1 98.62 93 LEU A C 1
ATOM 762 O O . LEU A 1 93 ? -11.82 -5.672 6.734 1 98.62 93 LEU A O 1
ATOM 766 N N . LEU A 1 94 ? -10.344 -5.125 8.305 1 98.81 94 LEU A N 1
ATOM 767 C CA . LEU A 1 94 ? -11.102 -3.938 8.688 1 98.81 94 LEU A CA 1
ATOM 768 C C . LEU A 1 94 ? -11.148 -2.932 7.539 1 98.81 94 LEU A C 1
ATOM 770 O O . LEU A 1 94 ? -12.172 -2.287 7.316 1 98.81 94 LEU A O 1
ATOM 774 N N . SER A 1 95 ? -10.07 -2.766 6.824 1 98.94 95 SER A N 1
ATOM 775 C CA . SER A 1 95 ? -10.023 -1.842 5.699 1 98.94 95 SER A CA 1
ATOM 776 C C . SER A 1 95 ? -10.992 -2.264 4.598 1 98.94 95 SER A C 1
ATOM 778 O O . SER A 1 95 ? -11.656 -1.422 3.99 1 98.94 95 SER A O 1
ATOM 780 N N . ILE A 1 96 ? -11.039 -3.559 4.324 1 98.88 96 ILE A N 1
ATOM 781 C CA . ILE A 1 96 ? -11.953 -4.055 3.303 1 98.88 96 ILE A CA 1
ATOM 782 C C . ILE A 1 96 ? -13.391 -3.785 3.729 1 98.88 96 ILE A C 1
ATOM 784 O O . ILE A 1 96 ? -14.227 -3.381 2.91 1 98.88 96 ILE A O 1
ATOM 788 N N . LYS A 1 97 ? -13.656 -3.936 5.008 1 98.75 97 LYS A N 1
ATOM 789 C CA . LYS A 1 97 ? -14.977 -3.613 5.543 1 98.75 97 LYS A CA 1
ATOM 790 C C . LYS A 1 97 ? -15.32 -2.145 5.316 1 98.75 97 LYS A C 1
ATOM 792 O O . LYS A 1 97 ? -16.469 -1.81 5.004 1 98.75 97 LYS A O 1
ATOM 797 N N . PHE A 1 98 ? -14.398 -1.28 5.457 1 98.88 98 PHE A N 1
ATOM 798 C CA . PHE A 1 98 ? -14.633 0.148 5.273 1 98.88 98 PHE A CA 1
ATOM 799 C C . PHE A 1 98 ? -14.875 0.473 3.803 1 98.88 98 PHE A C 1
ATOM 801 O O . PHE A 1 98 ? -15.633 1.391 3.482 1 98.88 98 PHE A O 1
ATOM 808 N N . THR A 1 99 ? -14.219 -0.263 2.898 1 98.88 99 THR A N 1
ATOM 809 C CA . THR A 1 99 ? -14.531 -0.09 1.484 1 98.88 99 THR A CA 1
ATOM 810 C C . THR A 1 99 ? -15.961 -0.519 1.19 1 98.88 99 THR A C 1
ATOM 812 O O . THR A 1 99 ? -16.688 0.18 0.485 1 98.88 99 THR A O 1
ATOM 815 N N . VAL A 1 100 ? -16.359 -1.597 1.789 1 98.81 100 VAL A N 1
ATOM 816 C CA . VAL A 1 100 ? -17.703 -2.139 1.597 1 98.81 100 VAL A CA 1
ATOM 817 C C . VAL A 1 100 ? -18.734 -1.188 2.199 1 98.81 100 VAL A C 1
ATOM 819 O O . VAL A 1 100 ? -19.766 -0.915 1.585 1 98.81 100 VAL A O 1
ATOM 822 N N . GLU A 1 101 ? -18.469 -0.676 3.34 1 98.62 101 GLU A N 1
ATOM 823 C CA . GLU A 1 101 ? -19.453 0.098 4.102 1 98.62 101 GLU A CA 1
ATOM 824 C C . GLU A 1 101 ? -19.516 1.541 3.611 1 98.62 101 GLU A C 1
ATOM 826 O O . GLU A 1 101 ? -20.594 2.111 3.486 1 98.62 101 GLU A O 1
ATOM 831 N N . TYR A 1 102 ? -18.359 2.143 3.318 1 98.44 102 TYR A N 1
ATOM 832 C CA . TYR A 1 102 ? -18.328 3.584 3.098 1 98.44 102 TYR A CA 1
ATOM 833 C C . TYR A 1 102 ? -17.984 3.906 1.649 1 98.44 102 TYR A C 1
ATOM 835 O O . TYR A 1 102 ? -18.094 5.055 1.217 1 98.44 102 TYR A O 1
ATOM 843 N N . GLY A 1 103 ? -17.516 2.967 0.903 1 98.31 103 GLY A N 1
ATOM 844 C CA . GLY A 1 103 ? -17.062 3.234 -0.452 1 98.31 103 GLY A CA 1
ATOM 845 C C . GLY A 1 103 ? -15.703 3.914 -0.502 1 98.31 103 GLY A C 1
ATOM 846 O O . GLY A 1 103 ? -15.375 4.594 -1.479 1 98.31 103 GLY A O 1
ATOM 847 N N . LEU A 1 104 ? -14.961 3.752 0.555 1 98.19 104 LEU A N 1
ATOM 848 C CA . LEU A 1 104 ? -13.602 4.281 0.548 1 98.19 104 LEU A CA 1
ATOM 849 C C . LEU A 1 104 ? -12.703 3.463 -0.371 1 98.19 104 LEU A C 1
ATOM 851 O O . LEU A 1 104 ? -12.797 2.234 -0.408 1 98.19 104 LEU A O 1
ATOM 855 N N . LEU A 1 105 ? -11.875 4.168 -1.072 1 98.19 105 LEU A N 1
ATOM 856 C CA . LEU A 1 105 ? -10.906 3.432 -1.874 1 98.19 105 LEU A CA 1
ATOM 857 C C . LEU A 1 105 ? -9.867 2.75 -0.984 1 98.19 105 LEU A C 1
ATOM 859 O O . LEU A 1 105 ? -9.711 3.111 0.184 1 98.19 105 LEU A O 1
ATOM 863 N N . PRO A 1 106 ? -9.188 1.793 -1.441 1 98.44 106 PRO A N 1
ATOM 864 C CA . PRO A 1 106 ? -8.422 0.846 -0.626 1 98.44 106 PRO A CA 1
ATOM 865 C C . PRO A 1 106 ? -7.387 1.532 0.26 1 98.44 106 PRO A C 1
ATOM 867 O O . PRO A 1 106 ? -7.297 1.237 1.455 1 98.44 106 PRO A O 1
ATOM 870 N N . SER A 1 107 ? -6.609 2.475 -0.278 1 98.19 107 SER A N 1
ATOM 871 C CA . SER A 1 107 ? -5.562 3.109 0.516 1 98.19 107 SER A CA 1
ATOM 872 C C . SER A 1 107 ? -6.156 3.957 1.637 1 98.19 107 SER A C 1
ATOM 874 O O . SER A 1 107 ? -5.672 3.922 2.77 1 98.19 107 SER A O 1
ATOM 876 N N . ASP A 1 108 ? -7.191 4.688 1.333 1 98.25 108 ASP A N 1
ATOM 877 C CA . ASP A 1 108 ? -7.875 5.465 2.359 1 98.25 108 ASP A CA 1
ATOM 878 C C . ASP A 1 108 ? -8.484 4.559 3.422 1 98.25 108 ASP A C 1
ATOM 880 O O . ASP A 1 108 ? -8.461 4.879 4.613 1 98.25 108 ASP A O 1
ATOM 884 N N . ALA A 1 109 ? -9.07 3.459 2.992 1 98.81 109 ALA A N 1
ATOM 885 C CA . ALA A 1 109 ? -9.656 2.48 3.904 1 98.81 109 ALA A CA 1
ATOM 886 C C . ALA A 1 109 ? -8.602 1.88 4.824 1 98.81 109 ALA A C 1
ATOM 888 O O . ALA A 1 109 ? -8.852 1.666 6.012 1 98.81 109 ALA A O 1
ATOM 889 N N . LEU A 1 110 ? -7.465 1.61 4.277 1 98.81 110 LEU A N 1
ATOM 890 C CA . LEU A 1 110 ? -6.363 1.063 5.062 1 98.81 110 LEU A CA 1
ATOM 891 C C . LEU A 1 110 ? -5.891 2.066 6.109 1 98.81 110 LEU A C 1
ATOM 893 O O . LEU A 1 110 ? -5.586 1.689 7.242 1 98.81 110 LEU A O 1
ATOM 897 N N . ILE A 1 111 ? -5.785 3.291 5.73 1 98.81 111 ILE A N 1
ATOM 898 C CA . ILE A 1 111 ? -5.375 4.352 6.645 1 98.81 111 ILE A CA 1
ATOM 899 C C . ILE A 1 111 ? -6.387 4.477 7.781 1 98.81 111 ILE A C 1
ATOM 901 O O . ILE A 1 111 ? -6.008 4.488 8.953 1 98.81 111 ILE A O 1
ATOM 905 N N . LEU A 1 112 ? -7.652 4.496 7.438 1 98.81 112 LEU A N 1
ATOM 906 C CA . LEU A 1 112 ? -8.703 4.586 8.445 1 98.81 112 LEU A CA 1
ATOM 907 C C . LEU A 1 112 ? -8.672 3.371 9.375 1 98.81 112 LEU A C 1
ATOM 909 O O . LEU A 1 112 ? -8.781 3.512 10.594 1 98.81 112 LEU A O 1
ATOM 913 N N . ALA A 1 113 ? -8.555 2.207 8.789 1 98.88 113 ALA A N 1
ATOM 914 C CA . ALA A 1 113 ? -8.516 0.961 9.555 1 98.88 113 ALA A CA 1
ATOM 915 C C . ALA A 1 113 ? -7.336 0.955 10.523 1 98.88 113 ALA A C 1
ATOM 917 O O . ALA A 1 113 ? -7.461 0.483 11.656 1 98.88 113 ALA A O 1
ATOM 918 N N . THR A 1 114 ? -6.203 1.475 10.078 1 98.88 114 THR A N 1
ATOM 919 C CA . THR A 1 114 ? -5.02 1.529 10.93 1 98.88 114 THR A CA 1
ATOM 920 C C . THR A 1 114 ? -5.254 2.443 12.125 1 98.88 114 THR A C 1
ATOM 922 O O . THR A 1 114 ? -4.965 2.068 13.266 1 98.88 114 THR A O 1
ATOM 925 N N . ALA A 1 115 ? -5.766 3.607 11.844 1 98.81 115 ALA A N 1
ATOM 926 C CA . ALA A 1 115 ? -6.043 4.555 12.922 1 98.81 115 ALA A CA 1
ATOM 927 C C . ALA A 1 115 ? -7.027 3.967 13.93 1 98.81 115 ALA A C 1
ATOM 929 O O . ALA A 1 115 ? -6.832 4.086 15.141 1 98.81 115 ALA A O 1
ATOM 930 N N . LYS A 1 116 ? -8.031 3.307 13.445 1 98.75 116 LYS A N 1
ATOM 931 C CA . LYS A 1 116 ? -9.047 2.705 14.305 1 98.75 116 LYS A CA 1
ATOM 932 C C . LYS A 1 116 ? -8.469 1.556 15.125 1 98.75 116 LYS A C 1
ATOM 934 O O . LYS A 1 116 ? -8.703 1.467 16.328 1 98.75 116 LYS A O 1
ATOM 939 N N . TYR A 1 117 ? -7.777 0.688 14.508 1 98.81 117 TYR A N 1
ATOM 940 C CA . TYR A 1 117 ? -7.215 -0.5 15.141 1 98.81 117 TYR A CA 1
ATOM 941 C C . TYR A 1 117 ? -6.312 -0.121 16.312 1 98.81 117 TYR A C 1
ATOM 943 O O . TYR A 1 117 ? -6.359 -0.752 17.375 1 98.81 117 TYR A O 1
ATOM 951 N N . TYR A 1 118 ? -5.5 0.883 16.141 1 98.75 118 TYR A N 1
ATOM 952 C CA . TYR A 1 118 ? -4.52 1.258 17.141 1 98.75 118 TYR A CA 1
ATOM 953 C C . TYR A 1 118 ? -5.113 2.25 18.141 1 98.75 118 TYR A C 1
ATOM 955 O O . TYR A 1 118 ? -4.422 2.717 19.047 1 98.75 118 TYR A O 1
ATOM 963 N N . GLY A 1 119 ? -6.359 2.607 17.953 1 98.56 119 GLY A N 1
ATOM 964 C CA . GLY A 1 119 ? -7.047 3.473 18.906 1 98.56 119 GLY A CA 1
ATOM 965 C C . GLY A 1 119 ? -6.52 4.895 18.906 1 98.56 119 GLY A C 1
ATOM 966 O O . GLY A 1 119 ? -6.359 5.5 19.969 1 98.56 119 GLY A O 1
ATOM 967 N N . LEU A 1 120 ? -6.211 5.391 17.703 1 98.38 120 LEU A N 1
ATOM 968 C CA . LEU A 1 120 ? -5.711 6.758 17.609 1 98.38 120 LEU A CA 1
ATOM 969 C C . LEU A 1 120 ? -6.84 7.766 17.797 1 98.38 120 LEU A C 1
ATOM 971 O O . LEU A 1 120 ? -8.016 7.41 17.688 1 98.38 120 LEU A O 1
ATOM 975 N N . ASP A 1 121 ? -6.453 9 18 1 96.94 121 ASP A N 1
ATOM 976 C CA . ASP A 1 121 ? -7.441 10.047 18.25 1 96.94 121 ASP A CA 1
ATOM 977 C C . ASP A 1 121 ? -8.078 10.508 16.938 1 96.94 121 ASP A C 1
ATOM 979 O O . ASP A 1 121 ? -9.242 10.922 16.922 1 96.94 121 ASP A O 1
ATOM 983 N N . GLY A 1 122 ? -7.273 10.523 15.883 1 97.94 122 GLY A N 1
ATOM 984 C CA . GLY A 1 122 ? -7.797 11.062 14.641 1 97.94 122 GLY A CA 1
ATOM 985 C C . GLY A 1 122 ? -6.848 10.883 13.469 1 97.94 122 GLY A C 1
ATOM 986 O O . GLY A 1 122 ? -5.793 10.258 13.609 1 97.94 122 GLY A O 1
ATOM 987 N N . VAL A 1 123 ? -7.316 11.375 12.336 1 98.56 123 VAL A N 1
ATOM 988 C CA . VAL A 1 123 ? -6.535 11.367 11.102 1 98.56 123 VAL A CA 1
ATOM 989 C C . VAL A 1 123 ? -6.355 12.797 10.594 1 98.56 123 VAL A C 1
ATOM 991 O O . VAL A 1 123 ? -7.254 13.633 10.75 1 98.56 123 VAL A O 1
ATOM 994 N N . VAL A 1 124 ? -5.176 13.062 10.102 1 98.31 124 VAL A N 1
ATOM 995 C CA . VAL A 1 124 ? -4.863 14.312 9.43 1 98.31 124 VAL A CA 1
ATOM 996 C C . VAL A 1 124 ? -4.781 14.086 7.922 1 98.31 124 VAL A C 1
ATOM 998 O O . VAL A 1 124 ? -3.998 13.258 7.457 1 98.31 124 VAL A O 1
ATOM 1001 N N . SER A 1 125 ? -5.574 14.766 7.215 1 98.31 125 SER A N 1
ATOM 1002 C CA . SER A 1 125 ? -5.652 14.578 5.77 1 98.31 125 SER A CA 1
ATOM 1003 C C . SER A 1 125 ? -6.18 15.828 5.074 1 98.31 125 SER A C 1
ATOM 1005 O O . SER A 1 125 ? -6.758 16.703 5.723 1 98.31 125 SER A O 1
ATOM 1007 N N . LEU A 1 126 ? -5.91 15.953 3.807 1 97.31 126 LEU A N 1
ATOM 1008 C CA . LEU A 1 126 ? -6.516 17 2.986 1 97.31 126 LEU A CA 1
ATOM 1009 C C . LEU A 1 126 ? -7.504 16.406 1.991 1 97.31 126 LEU A C 1
ATOM 1011 O O . LEU A 1 126 ? -8.008 17.109 1.112 1 97.31 126 LEU A O 1
ATOM 1015 N N . ASP A 1 127 ? -7.766 15.102 2.092 1 94.69 127 ASP A N 1
ATOM 1016 C CA . ASP A 1 127 ? -8.727 14.391 1.252 1 94.69 127 ASP A CA 1
ATOM 1017 C C . ASP A 1 127 ? -10.102 14.336 1.919 1 94.69 127 ASP A C 1
ATOM 1019 O O . ASP A 1 127 ? -10.242 13.781 3.012 1 94.69 127 ASP A O 1
ATOM 1023 N N . SER A 1 128 ? -11.094 14.773 1.262 1 95.5 128 SER A N 1
ATOM 1024 C CA . SER A 1 128 ? -12.43 14.914 1.83 1 95.5 128 SER A CA 1
ATOM 1025 C C . SER A 1 128 ? -13.078 13.555 2.057 1 95.5 128 SER A C 1
ATOM 1027 O O . SER A 1 128 ? -13.883 13.391 2.977 1 95.5 128 SER A O 1
ATOM 1029 N N . ASP A 1 129 ? -12.781 12.555 1.26 1 95.69 129 ASP A N 1
ATOM 1030 C CA . ASP A 1 129 ? -13.391 11.242 1.396 1 95.69 129 ASP A CA 1
ATOM 1031 C C . ASP A 1 129 ? -13.055 10.617 2.748 1 95.69 129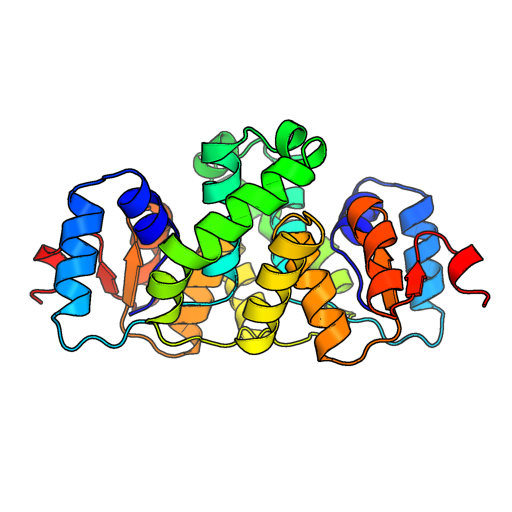 ASP A C 1
ATOM 1033 O O . ASP A 1 129 ? -13.945 10.141 3.455 1 95.69 129 ASP A O 1
ATOM 1037 N N . LEU A 1 130 ? -11.812 10.695 3.088 1 97.75 130 LEU A N 1
ATOM 1038 C CA . LEU A 1 130 ? -11.375 10.156 4.367 1 97.75 130 LEU A CA 1
ATOM 1039 C C . LEU A 1 130 ? -11.922 10.977 5.527 1 97.75 130 LEU A C 1
ATOM 1041 O O . LEU A 1 130 ? -12.383 10.422 6.527 1 97.75 130 LEU A O 1
ATOM 1045 N N . LEU A 1 131 ? -11.922 12.258 5.359 1 98 131 LEU A N 1
ATOM 1046 C CA . LEU A 1 131 ? -12.312 13.172 6.426 1 98 131 LEU A CA 1
ATOM 1047 C C . LEU A 1 131 ? -13.797 13.031 6.746 1 98 131 LEU A C 1
ATOM 1049 O O . LEU A 1 131 ? -14.211 13.203 7.895 1 98 131 LEU A O 1
ATOM 1053 N N . THR A 1 132 ? -14.555 12.711 5.812 1 97.5 132 THR A N 1
ATOM 1054 C CA . THR A 1 132 ? -15.992 12.562 5.988 1 97.5 132 THR A CA 1
ATOM 1055 C C . THR A 1 132 ? -16.312 11.266 6.738 1 97.5 132 THR A C 1
ATOM 1057 O O . THR A 1 132 ? -17.25 11.219 7.527 1 97.5 132 THR A O 1
ATOM 1060 N N . VAL A 1 133 ? -15.523 10.273 6.566 1 98.25 133 VAL A N 1
ATOM 1061 C CA . VAL A 1 133 ? -15.82 8.945 7.09 1 98.25 133 VAL A CA 1
ATOM 1062 C C . VAL A 1 133 ? -15.195 8.789 8.477 1 98.25 133 VAL A C 1
ATOM 1064 O O . VAL A 1 133 ? -15.766 8.117 9.344 1 98.25 133 VAL A O 1
ATOM 1067 N N . ALA A 1 134 ? -14.125 9.438 8.766 1 98.69 134 ALA A N 1
ATOM 1068 C CA . ALA A 1 134 ? -13.344 9.25 9.984 1 98.69 134 ALA A CA 1
ATOM 1069 C C . ALA A 1 134 ? -14.203 9.469 11.227 1 98.69 134 ALA A C 1
ATOM 1071 O O . ALA A 1 134 ? -14.203 8.648 12.148 1 98.69 134 ALA A O 1
ATOM 1072 N N . PRO A 1 135 ? -15.062 10.523 11.25 1 98.5 135 PRO A N 1
ATOM 1073 C CA . PRO A 1 135 ? -15.875 10.758 12.438 1 98.5 135 PRO A CA 1
ATOM 1074 C C . PRO A 1 135 ? -16.906 9.664 12.672 1 98.5 135 PRO A C 1
ATOM 1076 O O . PRO A 1 135 ? -17.312 9.414 13.812 1 98.5 135 PRO A O 1
ATOM 1079 N N . ARG A 1 136 ? -17.266 8.953 11.633 1 98.38 136 ARG A N 1
ATOM 1080 C CA . ARG A 1 136 ? -18.219 7.859 11.766 1 98.38 136 ARG A CA 1
ATOM 1081 C C . ARG A 1 136 ? -17.625 6.695 12.547 1 98.38 136 ARG A C 1
ATOM 1083 O O . ARG A 1 136 ? -18.344 5.867 13.094 1 98.38 136 ARG A O 1
ATOM 1090 N N . GLU A 1 137 ? -16.375 6.641 12.625 1 98.5 137 GLU A N 1
ATOM 1091 C CA . GLU A 1 137 ? -15.68 5.59 13.359 1 98.5 137 GLU A CA 1
ATOM 1092 C C . GLU A 1 137 ? -15.055 6.129 14.641 1 98.5 137 GLU A C 1
ATOM 1094 O O . GLU A 1 137 ? -14.133 5.527 15.195 1 98.5 137 GLU A O 1
ATOM 1099 N N . GLY A 1 138 ? -15.398 7.312 15.016 1 98.31 138 GLY A N 1
ATOM 1100 C CA . GLY A 1 138 ? -14.992 7.895 16.281 1 98.31 138 GLY A CA 1
ATOM 1101 C C . GLY A 1 138 ? -13.641 8.57 16.219 1 98.31 138 GLY A C 1
ATOM 1102 O O . GLY A 1 138 ? -12.992 8.789 17.25 1 98.31 138 GLY A O 1
ATOM 1103 N N . LEU A 1 139 ? -13.172 8.883 15.078 1 98.56 139 LEU A N 1
ATOM 1104 C CA . LEU A 1 139 ? -11.875 9.523 14.906 1 98.56 139 LEU A CA 1
ATOM 1105 C C . LEU A 1 139 ? -12.031 11 14.57 1 98.56 139 LEU A C 1
ATOM 1107 O O . LEU A 1 139 ? -12.93 11.367 13.805 1 98.56 139 LEU A O 1
ATOM 1111 N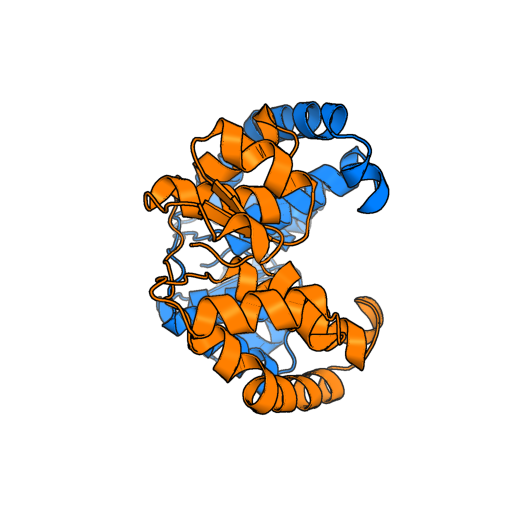 N . LEU A 1 140 ? -11.18 11.773 15.094 1 97.94 140 LEU A N 1
ATOM 1112 C CA . LEU A 1 140 ? -11.141 13.172 14.68 1 97.94 140 LEU A CA 1
ATOM 1113 C C . LEU A 1 140 ? -10.688 13.297 13.227 1 97.94 140 LEU A C 1
ATOM 1115 O O . LEU A 1 140 ? -9.805 12.555 12.781 1 97.94 140 LEU A O 1
ATOM 1119 N N . ALA A 1 141 ? -11.312 14.219 12.57 1 98.25 141 ALA A N 1
ATOM 1120 C CA . ALA A 1 141 ? -10.914 14.562 11.203 1 98.25 141 ALA A CA 1
ATOM 1121 C C . ALA A 1 141 ? -10.25 15.938 11.156 1 98.25 141 ALA A C 1
ATOM 1123 O O . ALA A 1 141 ? -10.906 16.953 11.367 1 98.25 141 ALA A O 1
ATOM 1124 N N . ILE A 1 142 ? -8.984 15.977 10.852 1 97.75 142 ILE A N 1
ATOM 1125 C CA . ILE A 1 142 ? -8.211 17.219 10.891 1 97.75 142 ILE A CA 1
ATOM 1126 C C . ILE A 1 142 ? -7.738 17.578 9.484 1 97.75 142 ILE A C 1
ATOM 1128 O O . ILE A 1 142 ? -7.051 16.781 8.836 1 97.75 142 ILE A O 1
ATOM 1132 N N . SER A 1 143 ? -8.086 18.797 9.008 1 97.44 143 SER A N 1
ATOM 1133 C CA . SER A 1 143 ? -7.703 19.188 7.656 1 97.44 143 SER A CA 1
ATOM 1134 C C . SER A 1 143 ? -7.012 20.547 7.66 1 97.44 143 SER A C 1
ATOM 1136 O O . SER A 1 143 ? -6.449 20.969 6.648 1 97.44 143 SER A O 1
ATOM 1138 N N . LYS A 1 144 ? -7.098 21.234 8.797 1 95.88 144 LYS A N 1
ATOM 1139 C CA . LYS A 1 144 ? -6.488 22.547 8.953 1 95.88 144 LYS A CA 1
ATOM 1140 C C . LYS A 1 144 ? -6.066 22.781 10.398 1 95.88 144 LYS A C 1
ATOM 1142 O O . LYS A 1 144 ? -6.469 22.047 11.305 1 95.88 144 LYS A O 1
ATOM 1147 N N . VAL A 1 145 ? -5.262 23.812 10.578 1 94.62 145 VAL A N 1
ATOM 1148 C CA . VAL A 1 145 ? -4.676 24.109 11.883 1 94.62 145 VAL A CA 1
ATOM 1149 C C . VAL A 1 145 ? -5.785 24.391 12.891 1 94.62 145 VAL A C 1
ATOM 1151 O O . VAL A 1 145 ? -5.699 23.969 14.047 1 94.62 145 VAL A O 1
ATOM 1154 N N . GLU A 1 146 ? -6.844 24.984 12.469 1 93.94 146 GLU A N 1
ATOM 1155 C CA . GLU A 1 146 ? -7.949 25.359 13.344 1 93.94 146 GLU A CA 1
ATOM 1156 C C . GLU A 1 146 ? -8.633 24.125 13.922 1 93.94 146 GLU A C 1
ATOM 1158 O O . GLU A 1 146 ? -9.25 24.188 14.984 1 93.94 146 GLU A O 1
ATOM 1163 N N . ASP A 1 147 ? -8.578 22.953 13.273 1 93.31 147 ASP A N 1
ATOM 1164 C CA . ASP A 1 147 ? -9.195 21.719 13.742 1 93.31 147 ASP A CA 1
ATOM 1165 C C . ASP A 1 147 ? -8.445 21.156 14.945 1 93.31 147 ASP A C 1
ATOM 1167 O O . ASP A 1 147 ? -8.953 20.281 15.641 1 93.31 147 ASP A O 1
ATOM 1171 N N . LEU A 1 148 ? -7.199 21.562 15.219 1 89.75 148 LEU A N 1
ATOM 1172 C CA . LEU A 1 148 ? -6.363 21.062 16.312 1 89.75 148 LEU A CA 1
ATOM 1173 C C . LEU A 1 148 ? -6.648 21.828 17.594 1 89.75 148 LEU A C 1
ATOM 1175 O O . LEU A 1 148 ? -6.207 21.406 18.672 1 89.75 148 LEU A O 1
ATOM 1179 N N . GLU A 1 149 ? -7.141 23.016 17.469 1 76.5 149 GLU A N 1
ATOM 1180 C CA . GLU A 1 149 ? -7.406 23.891 18.609 1 76.5 149 GLU A CA 1
ATOM 1181 C C . GLU A 1 149 ? -8.656 23.453 19.359 1 76.5 149 GLU A C 1
ATOM 1183 O O . GLU A 1 149 ? -9.125 24.141 20.266 1 76.5 149 GLU A O 1
ATOM 1188 N N . VAL A 1 150 ? -8.93 22.094 19.375 1 54.97 150 VAL A N 1
ATOM 1189 C CA . VAL A 1 150 ? -10.125 21.734 20.125 1 54.97 150 VAL A CA 1
ATOM 1190 C C . VAL A 1 150 ? -9.82 21.766 21.625 1 54.97 150 VAL A C 1
ATOM 1192 O O . VAL A 1 150 ? -8.727 21.391 22.047 1 54.97 150 VAL A O 1
ATOM 1195 N N . MET B 1 1 ? 6.625 -19.047 -0.29 1 95.94 1 MET B N 1
ATOM 1196 C CA . MET B 1 1 ? 6.75 -18.141 -1.429 1 95.94 1 MET B CA 1
ATOM 1197 C C . MET B 1 1 ? 5.789 -16.969 -1.294 1 95.94 1 MET B C 1
ATOM 1199 O O . MET B 1 1 ? 4.652 -17.125 -0.845 1 95.94 1 MET B O 1
ATOM 1203 N N . PHE B 1 2 ? 6.344 -15.836 -1.629 1 98.44 2 PHE B N 1
ATOM 1204 C CA . PHE B 1 2 ? 5.492 -14.656 -1.61 1 98.44 2 PHE B CA 1
ATOM 1205 C C . PHE B 1 2 ? 4.719 -14.523 -2.916 1 98.44 2 PHE B C 1
ATOM 1207 O O . PHE B 1 2 ? 5.309 -14.547 -3.998 1 98.44 2 PHE B O 1
ATOM 1214 N N . LEU B 1 3 ? 3.41 -14.391 -2.818 1 98.31 3 LEU B N 1
ATOM 1215 C CA . LEU B 1 3 ? 2.568 -14.211 -3.996 1 98.31 3 LEU B CA 1
ATOM 1216 C C . LEU B 1 3 ? 2.344 -12.734 -4.285 1 98.31 3 LEU B C 1
ATOM 1218 O O . LEU B 1 3 ? 1.727 -12.023 -3.484 1 98.31 3 LEU B O 1
ATOM 1222 N N . ASP B 1 4 ? 2.764 -12.328 -5.422 1 98.31 4 ASP B N 1
ATOM 1223 C CA . ASP B 1 4 ? 2.602 -10.953 -5.887 1 98.31 4 ASP B CA 1
ATOM 1224 C C . ASP B 1 4 ? 1.163 -10.695 -6.328 1 98.31 4 ASP B C 1
ATOM 1226 O O . ASP B 1 4 ? 0.442 -11.625 -6.699 1 98.31 4 ASP B O 1
ATOM 1230 N N . SER B 1 5 ? 0.772 -9.43 -6.301 1 98.31 5 SER B N 1
ATOM 1231 C CA . SER B 1 5 ? -0.589 -9.031 -6.648 1 98.31 5 SER B CA 1
ATOM 1232 C C . SER B 1 5 ? -0.922 -9.398 -8.086 1 98.31 5 SER B C 1
ATOM 1234 O O . SER B 1 5 ? -2.062 -9.75 -8.398 1 98.31 5 SER B O 1
ATOM 1236 N N . ASN B 1 6 ? 0.051 -9.336 -8.945 1 96.88 6 ASN B N 1
ATOM 1237 C CA . ASN B 1 6 ? -0.192 -9.547 -10.367 1 96.88 6 ASN B CA 1
ATOM 1238 C C . ASN B 1 6 ? -0.664 -10.977 -10.648 1 96.88 6 ASN B C 1
ATOM 1240 O O . ASN B 1 6 ? -1.398 -11.211 -11.609 1 96.88 6 ASN B O 1
ATOM 1244 N N . VAL B 1 7 ? -0.231 -11.898 -9.852 1 97.88 7 VAL B N 1
ATOM 1245 C CA . VAL B 1 7 ? -0.667 -13.281 -10.039 1 97.88 7 VAL B CA 1
ATOM 1246 C C . VAL B 1 7 ? -2.18 -13.375 -9.844 1 97.88 7 VAL B C 1
ATOM 1248 O O . VAL B 1 7 ? -2.877 -14 -10.648 1 97.88 7 VAL B O 1
ATOM 1251 N N . PHE B 1 8 ? -2.723 -12.758 -8.844 1 97.94 8 PHE B N 1
ATOM 1252 C CA . PHE B 1 8 ? -4.152 -12.758 -8.562 1 97.94 8 PHE B CA 1
ATOM 1253 C C . PHE B 1 8 ? -4.914 -11.961 -9.617 1 97.94 8 PHE B C 1
ATOM 1255 O O . PHE B 1 8 ? -5.98 -12.391 -10.07 1 97.94 8 PHE B O 1
ATOM 1262 N N . ILE B 1 9 ? -4.395 -10.805 -9.969 1 98.19 9 ILE B N 1
ATOM 1263 C CA . ILE B 1 9 ? -5.043 -9.922 -10.93 1 98.19 9 ILE B CA 1
ATOM 1264 C C . ILE B 1 9 ? -5.164 -10.625 -12.281 1 98.19 9 ILE B C 1
ATOM 1266 O O . ILE B 1 9 ? -6.23 -10.625 -12.898 1 98.19 9 ILE B O 1
ATOM 1270 N N . GLU B 1 10 ? -4.109 -11.25 -12.703 1 97.81 10 GLU B N 1
ATOM 1271 C CA . GLU B 1 10 ? -4.117 -11.961 -13.977 1 97.81 10 GLU B CA 1
ATOM 1272 C C . GLU B 1 10 ? -5.039 -13.18 -13.922 1 97.81 10 GLU B C 1
ATOM 1274 O O . GLU B 1 10 ? -5.715 -13.5 -14.906 1 97.81 10 GLU B O 1
ATOM 1279 N N . TYR B 1 11 ? -5.027 -13.805 -12.836 1 97.5 11 TYR B N 1
ATOM 1280 C CA . TYR B 1 11 ? -5.961 -14.914 -12.656 1 97.5 11 TYR B CA 1
ATOM 1281 C C . TYR B 1 11 ? -7.398 -14.453 -12.844 1 97.5 11 TYR B C 1
ATOM 1283 O O . TYR B 1 11 ? -8.172 -15.094 -13.562 1 97.5 11 TYR B O 1
ATOM 1291 N N . LEU B 1 12 ? -7.758 -13.336 -12.25 1 96.75 12 LEU B N 1
ATOM 1292 C CA . LEU B 1 12 ? -9.109 -12.797 -12.312 1 96.75 12 LEU B CA 1
ATOM 1293 C C . LEU B 1 12 ? -9.461 -12.359 -13.734 1 96.75 12 LEU B C 1
ATOM 1295 O O . LEU B 1 12 ? -10.633 -12.359 -14.125 1 96.75 12 LEU B O 1
ATOM 1299 N N . LYS B 1 13 ? -8.43 -12.078 -14.477 1 96.69 13 LYS B N 1
ATOM 1300 C CA . LYS B 1 13 ? -8.633 -11.688 -15.867 1 96.69 13 LYS B CA 1
ATOM 1301 C C . LYS B 1 13 ? -8.766 -12.906 -16.781 1 96.69 13 LYS B C 1
ATOM 1303 O O . LYS B 1 13 ? -9 -12.773 -17.984 1 96.69 13 LYS B O 1
ATOM 1308 N N . GLY B 1 14 ? -8.492 -14.102 -16.25 1 96.44 14 GLY B N 1
ATOM 1309 C CA . GLY B 1 14 ? -8.625 -15.328 -17.031 1 96.44 14 GLY B CA 1
ATOM 1310 C C . GLY B 1 14 ? -7.332 -15.766 -17.688 1 96.44 14 GLY B C 1
ATOM 1311 O O . GLY B 1 14 ? -7.348 -16.547 -18.641 1 96.44 14 GLY B O 1
ATOM 1312 N N . ASN B 1 15 ? -6.23 -15.234 -17.172 1 97.25 15 ASN B N 1
ATOM 1313 C CA . ASN B 1 15 ? -4.938 -15.648 -17.703 1 97.25 15 ASN B CA 1
ATOM 1314 C C . ASN B 1 15 ? -4.633 -17.109 -17.375 1 97.25 15 ASN B C 1
ATOM 1316 O O . ASN B 1 15 ? -4.504 -17.469 -16.203 1 97.25 15 ASN B O 1
ATOM 1320 N N . PRO B 1 16 ? -4.449 -17.875 -18.391 1 96.56 16 PRO B N 1
ATOM 1321 C CA . PRO B 1 16 ? -4.258 -19.312 -18.141 1 96.56 16 PRO B CA 1
ATOM 1322 C C . PRO B 1 16 ? -2.959 -19.609 -17.391 1 96.56 16 PRO B C 1
ATOM 1324 O O . PRO B 1 16 ? -2.893 -20.562 -16.609 1 96.56 16 PRO B O 1
ATOM 1327 N N . ASN B 1 17 ? -1.951 -18.844 -17.609 1 95.88 17 ASN B N 1
ATOM 1328 C CA . ASN B 1 17 ? -0.692 -19.031 -16.906 1 95.88 17 ASN B CA 1
ATOM 1329 C C . ASN B 1 17 ? -0.849 -18.797 -15.406 1 95.88 17 ASN B C 1
ATOM 1331 O O . ASN B 1 17 ? -0.328 -19.562 -14.594 1 95.88 17 ASN B O 1
ATOM 1335 N N . ALA B 1 18 ? -1.505 -17.75 -15.047 1 97.31 18 ALA B N 1
ATOM 1336 C CA . ALA B 1 18 ? -1.771 -17.453 -13.641 1 97.31 18 ALA B CA 1
ATOM 1337 C C . ALA B 1 18 ? -2.611 -18.547 -13 1 97.31 18 ALA B C 1
ATOM 1339 O O . ALA B 1 18 ? -2.355 -18.953 -11.859 1 97.31 18 ALA B O 1
ATOM 1340 N N . SER B 1 19 ? -3.596 -19.047 -13.773 1 96.38 19 SER B N 1
ATOM 1341 C CA . SER B 1 19 ? -4.457 -20.109 -13.281 1 96.38 19 SER B CA 1
ATOM 1342 C C . SER B 1 19 ? -3.658 -21.391 -13.008 1 96.38 19 SER B C 1
ATOM 1344 O O . SER B 1 19 ? -3.82 -22.016 -11.961 1 96.38 19 SER B O 1
ATOM 1346 N N . ALA B 1 20 ? -2.863 -21.719 -13.953 1 95.38 20 ALA B N 1
ATOM 1347 C CA . ALA B 1 20 ? -2.041 -22.922 -13.805 1 95.38 20 ALA B CA 1
ATOM 1348 C C . ALA B 1 20 ? -1.078 -22.781 -12.633 1 95.38 20 ALA B C 1
ATOM 1350 O O . ALA B 1 20 ? -0.883 -23.734 -11.867 1 95.38 20 ALA B O 1
ATOM 1351 N N . LEU B 1 21 ? -0.49 -21.656 -12.5 1 95 21 LEU B N 1
ATOM 1352 C CA . LEU B 1 21 ? 0.472 -21.391 -11.438 1 95 21 LEU B CA 1
ATOM 1353 C C . LEU B 1 21 ? -0.191 -21.484 -10.07 1 95 21 LEU B C 1
ATOM 1355 O O . LEU B 1 21 ? 0.322 -22.156 -9.172 1 95 21 LEU B O 1
ATOM 1359 N N . LEU B 1 22 ? -1.298 -20.828 -9.906 1 94.19 22 LEU B N 1
ATOM 1360 C CA . LEU B 1 22 ? -2.01 -20.844 -8.633 1 94.19 22 LEU B CA 1
ATOM 1361 C C . LEU B 1 22 ? -2.477 -22.25 -8.289 1 94.19 22 LEU B C 1
ATOM 1363 O O . LEU B 1 22 ? -2.422 -22.672 -7.129 1 94.19 22 LEU B O 1
ATOM 1367 N N . SER B 1 23 ? -2.961 -22.953 -9.312 1 93.38 23 SER B N 1
ATOM 1368 C CA . SER B 1 23 ? -3.395 -24.328 -9.109 1 93.38 23 SER B CA 1
ATOM 1369 C C . SER B 1 23 ? -2.24 -25.203 -8.625 1 93.38 23 SER B C 1
ATOM 1371 O O . SER B 1 23 ? -2.396 -25.984 -7.688 1 93.38 23 SER B O 1
ATOM 1373 N N . ARG B 1 24 ? -1.131 -25.047 -9.234 1 93.62 24 ARG B N 1
ATOM 1374 C CA . ARG B 1 24 ? 0.043 -25.828 -8.867 1 93.62 24 ARG B CA 1
ATOM 1375 C C . ARG B 1 24 ? 0.511 -25.469 -7.457 1 93.62 24 ARG B C 1
ATOM 1377 O O . ARG B 1 24 ? 0.922 -26.359 -6.695 1 93.62 24 ARG B O 1
ATOM 1384 N N . LEU B 1 25 ? 0.526 -24.234 -7.137 1 92.75 25 LEU B N 1
ATOM 1385 C CA . LEU B 1 25 ? 0.966 -23.766 -5.824 1 92.75 25 LEU B CA 1
ATOM 1386 C C . LEU B 1 25 ? 0.023 -24.25 -4.73 1 92.75 25 LEU B C 1
ATOM 1388 O O . LEU B 1 25 ? 0.461 -24.562 -3.621 1 92.75 25 LEU B O 1
ATOM 1392 N N . ALA B 1 26 ? -1.25 -24.281 -5.035 1 86.94 26 ALA B N 1
ATOM 1393 C CA . ALA B 1 26 ? -2.256 -24.734 -4.078 1 86.94 26 ALA B CA 1
ATOM 1394 C C . ALA B 1 26 ? -2.115 -26.234 -3.801 1 86.94 26 ALA B C 1
ATOM 1396 O O . ALA B 1 26 ? -2.373 -26.688 -2.684 1 86.94 26 ALA B O 1
ATOM 1397 N N . ASP B 1 27 ? -1.798 -26.922 -4.781 1 84 27 ASP B N 1
ATOM 1398 C CA . ASP B 1 27 ? -1.69 -28.375 -4.695 1 84 27 ASP B CA 1
ATOM 1399 C C . ASP B 1 27 ? -0.368 -28.797 -4.055 1 84 27 ASP B C 1
ATOM 1401 O O . ASP B 1 27 ? -0.24 -29.906 -3.551 1 84 27 ASP B O 1
ATOM 1405 N N . GLY B 1 28 ? 0.51 -27.938 -4.113 1 75.75 28 GLY B N 1
ATOM 1406 C CA . GLY B 1 28 ? 1.84 -28.281 -3.639 1 75.75 28 GLY B CA 1
ATOM 1407 C C . GLY B 1 28 ? 2.039 -28.016 -2.162 1 75.75 28 GLY B C 1
ATOM 1408 O O . GLY B 1 28 ? 1.071 -27.781 -1.434 1 75.75 28 GLY B O 1
ATOM 1409 N N . GLU B 1 29 ? 3.141 -28.391 -1.786 1 83.94 29 GLU B N 1
ATOM 1410 C CA . GLU B 1 29 ? 3.559 -28.234 -0.396 1 83.94 29 GLU B CA 1
ATOM 1411 C C . GLU B 1 29 ? 4.25 -26.891 -0.168 1 83.94 29 GLU B C 1
ATOM 1413 O O . GLU B 1 29 ? 5.297 -26.828 0.477 1 83.94 29 GLU B O 1
ATOM 1418 N N . PHE B 1 30 ? 3.715 -25.922 -0.828 1 90.69 30 PHE B N 1
ATOM 1419 C CA . PHE B 1 30 ? 4.34 -24.625 -0.643 1 90.69 30 PHE B CA 1
ATOM 1420 C C . PHE B 1 30 ? 3.576 -23.797 0.389 1 90.69 30 PHE B C 1
ATOM 1422 O O . PHE B 1 30 ? 2.346 -23.828 0.437 1 90.69 30 PHE B O 1
ATOM 1429 N N . ARG B 1 31 ? 4.312 -23.172 1.252 1 95.31 31 ARG B N 1
ATOM 1430 C CA . ARG B 1 31 ? 3.699 -22.141 2.074 1 95.31 31 ARG B CA 1
ATOM 1431 C C . ARG B 1 31 ? 3.652 -20.812 1.331 1 95.31 31 ARG B C 1
ATOM 1433 O O . ARG B 1 31 ? 4.688 -20.297 0.891 1 95.31 31 ARG B O 1
ATOM 1440 N N . LEU B 1 32 ? 2.463 -20.297 1.159 1 97.56 32 LEU B N 1
ATOM 1441 C CA . LEU B 1 32 ? 2.244 -19.078 0.386 1 97.56 32 LEU B CA 1
ATOM 1442 C C . LEU B 1 32 ? 1.966 -17.891 1.306 1 97.56 32 LEU B C 1
ATOM 1444 O O . LEU B 1 32 ? 1.275 -18.031 2.318 1 97.56 32 LEU B O 1
ATOM 1448 N N . PHE B 1 33 ? 2.508 -16.797 0.937 1 98.44 33 PHE B N 1
ATOM 1449 C CA . PHE B 1 33 ? 2.414 -15.617 1.789 1 98.44 33 PHE B CA 1
ATOM 1450 C C . PHE B 1 33 ? 1.97 -14.398 0.984 1 98.44 33 PHE B C 1
ATOM 1452 O O . PHE B 1 33 ? 2.266 -14.297 -0.208 1 98.44 33 PHE B O 1
ATOM 1459 N N . THR B 1 34 ? 1.274 -13.516 1.585 1 98.44 34 THR B N 1
ATOM 1460 C CA . THR B 1 34 ? 0.91 -12.203 1.064 1 98.44 34 THR B CA 1
ATOM 1461 C C . THR B 1 34 ? 0.955 -11.148 2.17 1 98.44 34 THR B C 1
ATOM 1463 O O . THR B 1 34 ? 1.386 -11.438 3.289 1 98.44 34 THR B O 1
ATOM 1466 N N . ASN B 1 35 ? 0.68 -9.953 1.824 1 98.62 35 ASN B N 1
ATOM 1467 C CA . ASN B 1 35 ? 0.625 -8.859 2.793 1 98.62 35 ASN B CA 1
ATOM 1468 C C . ASN B 1 35 ? -0.382 -7.793 2.379 1 98.62 35 ASN B C 1
ATOM 1470 O O . ASN B 1 35 ? -1.171 -8 1.455 1 98.62 35 ASN B O 1
ATOM 1474 N N . GLU B 1 36 ? -0.418 -6.688 3.068 1 98.56 36 GLU B N 1
ATOM 1475 C CA . GLU B 1 36 ? -1.412 -5.645 2.834 1 98.56 36 GLU B CA 1
ATOM 1476 C C . GLU B 1 36 ? -1.211 -4.988 1.472 1 98.56 36 GLU B C 1
ATOM 1478 O O . GLU B 1 36 ? -2.176 -4.562 0.835 1 98.56 36 GLU B O 1
ATOM 1483 N N . THR B 1 37 ? 0.053 -4.922 1.005 1 98.62 37 THR B N 1
ATOM 1484 C CA . THR B 1 37 ? 0.344 -4.352 -0.305 1 98.62 37 THR B CA 1
ATOM 1485 C C . THR B 1 37 ? -0.398 -5.109 -1.402 1 98.62 37 THR B C 1
ATOM 1487 O O . THR B 1 37 ? -1.013 -4.5 -2.279 1 98.62 37 THR B O 1
ATOM 1490 N N . VAL B 1 38 ? -0.379 -6.41 -1.296 1 98.75 38 VAL B N 1
ATOM 1491 C CA . VAL B 1 38 ? -1.035 -7.258 -2.283 1 98.75 38 VAL B CA 1
ATOM 1492 C C . VAL B 1 38 ? -2.549 -7.082 -2.191 1 98.75 38 VAL B C 1
ATOM 1494 O O . VAL B 1 38 ? -3.219 -6.863 -3.203 1 98.75 38 VAL B O 1
ATOM 1497 N N . TYR B 1 39 ? -3.133 -7.125 -0.985 1 98.75 39 TYR B N 1
ATOM 1498 C CA . TYR B 1 39 ? -4.566 -6.941 -0.793 1 98.75 39 TYR B CA 1
ATOM 1499 C C . TYR B 1 39 ? -5.027 -5.609 -1.376 1 98.75 39 TYR B C 1
ATOM 1501 O O . TYR B 1 39 ? -6.035 -5.555 -2.086 1 98.75 39 TYR B O 1
ATOM 1509 N N . ASN B 1 40 ? -4.273 -4.594 -1.071 1 98.69 40 ASN B N 1
ATOM 1510 C CA . ASN B 1 40 ? -4.602 -3.242 -1.512 1 98.69 40 ASN B CA 1
ATOM 1511 C C . ASN B 1 40 ? -4.605 -3.135 -3.033 1 98.69 40 ASN B C 1
ATOM 1513 O O . ASN B 1 40 ? -5.539 -2.578 -3.619 1 98.69 40 ASN B O 1
ATOM 1517 N N . GLU B 1 41 ? -3.619 -3.691 -3.662 1 98.38 41 GLU B N 1
ATOM 1518 C CA . GLU B 1 41 ? -3.482 -3.619 -5.113 1 98.38 41 GLU B CA 1
ATOM 1519 C C . GLU B 1 41 ? -4.559 -4.449 -5.812 1 98.38 41 GLU B C 1
ATOM 1521 O O . GLU B 1 41 ? -5.129 -4.016 -6.812 1 98.38 41 GLU B O 1
ATOM 1526 N N . VAL B 1 42 ? -4.816 -5.605 -5.285 1 98.75 42 VAL B N 1
ATOM 1527 C CA . VAL B 1 42 ? -5.801 -6.477 -5.91 1 98.75 42 VAL B CA 1
ATOM 1528 C C . VAL B 1 42 ? -7.191 -5.848 -5.805 1 98.75 42 VAL B C 1
ATOM 1530 O O . VAL B 1 42 ? -7.934 -5.801 -6.785 1 98.75 42 VAL B O 1
ATOM 1533 N N . LEU B 1 43 ? -7.531 -5.32 -4.629 1 98.88 43 LEU B N 1
ATOM 1534 C CA . LEU B 1 43 ? -8.828 -4.68 -4.457 1 98.88 43 LEU B CA 1
ATOM 1535 C C . LEU B 1 43 ? -8.961 -3.459 -5.363 1 98.88 43 LEU B C 1
ATOM 1537 O O . LEU B 1 43 ? -9.984 -3.281 -6.027 1 98.88 43 LEU B O 1
ATOM 1541 N N . PHE B 1 44 ? -7.949 -2.646 -5.441 1 98.62 44 PHE B N 1
ATOM 1542 C CA . PHE B 1 44 ? -7.988 -1.443 -6.262 1 98.62 44 PHE B CA 1
ATOM 1543 C C . PHE B 1 44 ? -8.156 -1.798 -7.734 1 98.62 44 PHE B C 1
ATOM 1545 O O . PHE B 1 44 ? -8.984 -1.199 -8.43 1 98.62 44 PHE B O 1
ATOM 1552 N N . THR B 1 45 ? -7.375 -2.73 -8.18 1 98.31 45 THR B N 1
ATOM 1553 C CA . THR B 1 45 ? -7.441 -3.146 -9.578 1 98.31 45 THR B CA 1
ATOM 1554 C C . THR B 1 45 ? -8.805 -3.756 -9.898 1 98.31 45 THR B C 1
ATOM 1556 O O . THR B 1 45 ? -9.367 -3.516 -10.969 1 98.31 45 THR B O 1
ATOM 1559 N N . TYR B 1 46 ? -9.305 -4.566 -8.969 1 98.56 46 TYR B N 1
ATOM 1560 C CA . TYR B 1 46 ? -10.633 -5.156 -9.141 1 98.56 46 TYR B CA 1
ATOM 1561 C C . TYR B 1 46 ? -11.695 -4.07 -9.281 1 98.56 46 TYR B C 1
ATOM 1563 O O . TYR B 1 46 ? -12.531 -4.129 -10.18 1 98.56 46 TYR B O 1
ATOM 1571 N N . LEU B 1 47 ? -11.68 -3.043 -8.453 1 98.75 47 LEU B N 1
ATOM 1572 C CA . LEU B 1 47 ? -12.609 -1.925 -8.523 1 98.75 47 LEU B CA 1
ATOM 1573 C C . LEU B 1 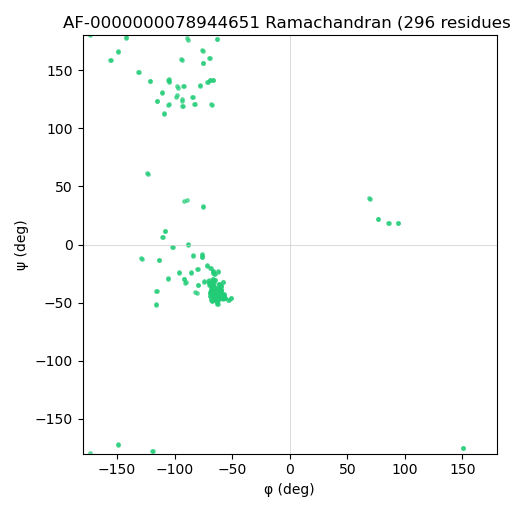47 ? -12.469 -1.177 -9.844 1 98.75 47 LEU B C 1
ATOM 1575 O O . LEU B 1 47 ? -13.461 -0.892 -10.508 1 98.75 47 LEU B O 1
ATOM 1579 N N . ARG B 1 48 ? -11.242 -0.918 -10.188 1 98.06 48 ARG B N 1
ATOM 1580 C CA . ARG B 1 48 ? -10.977 -0.167 -11.414 1 98.06 48 ARG B CA 1
ATOM 1581 C C . ARG B 1 48 ? -11.5 -0.917 -12.633 1 98.06 48 ARG B C 1
ATOM 1583 O O . ARG B 1 48 ? -12.094 -0.315 -13.531 1 98.06 48 ARG B O 1
ATOM 1590 N N . SER B 1 49 ? -11.281 -2.17 -12.68 1 97.62 49 SER B N 1
ATOM 1591 C CA . SER B 1 49 ? -11.664 -2.992 -13.82 1 97.62 49 SER B CA 1
ATOM 1592 C C . SER B 1 49 ? -13.18 -3.074 -13.961 1 97.62 49 SER B C 1
ATOM 1594 O O . SER B 1 49 ? -13.703 -3.193 -15.07 1 97.62 49 SER B O 1
ATOM 1596 N N . ASN B 1 50 ? -13.859 -2.986 -12.875 1 97.88 50 ASN B N 1
ATOM 1597 C CA . ASN B 1 50 ? -15.305 -3.184 -12.891 1 97.88 50 ASN B CA 1
ATOM 1598 C C . ASN B 1 50 ? -16.047 -1.855 -12.969 1 97.88 50 ASN B C 1
ATOM 1600 O O . ASN B 1 50 ? -17.219 -1.814 -13.383 1 97.88 50 ASN B O 1
ATOM 1604 N N . ILE B 1 51 ? -15.484 -0.777 -12.555 1 98.12 51 ILE B N 1
ATOM 1605 C CA . ILE B 1 51 ? -16.203 0.485 -12.453 1 98.12 51 ILE B CA 1
ATOM 1606 C C . ILE B 1 51 ? -15.602 1.509 -13.406 1 98.12 51 ILE B C 1
ATOM 1608 O O . ILE B 1 51 ? -16.328 2.16 -14.164 1 98.12 51 ILE B O 1
ATOM 1612 N N . GLY B 1 52 ? -14.258 1.687 -13.336 1 96.56 52 GLY B N 1
ATOM 1613 C CA . GLY B 1 52 ? -13.57 2.67 -14.156 1 96.56 52 GLY B CA 1
ATOM 1614 C C . GLY B 1 52 ? -12.32 3.227 -13.492 1 96.56 52 GLY B C 1
ATOM 1615 O O . GLY B 1 52 ? -11.883 2.713 -12.461 1 96.56 52 GLY B O 1
ATOM 1616 N N . GLY B 1 53 ? -11.727 4.215 -14.188 1 94.19 53 GLY B N 1
ATOM 1617 C CA . GLY B 1 53 ? -10.5 4.812 -13.688 1 94.19 53 GLY B CA 1
ATOM 1618 C C . GLY B 1 53 ? -10.68 5.523 -12.359 1 94.19 53 GLY B C 1
ATOM 1619 O O . GLY B 1 53 ? -11.781 5.574 -11.82 1 94.19 53 GLY B O 1
ATOM 1620 N N . TYR B 1 54 ? -9.625 6.008 -11.852 1 91.94 54 TYR B N 1
ATOM 1621 C CA . TYR B 1 54 ? -9.547 6.582 -10.516 1 91.94 54 TYR B CA 1
ATOM 1622 C C . TYR B 1 54 ? -10.641 7.625 -10.305 1 91.94 54 TYR B C 1
ATOM 1624 O O . TYR B 1 54 ? -11.352 7.594 -9.297 1 91.94 54 TYR B O 1
ATOM 1632 N N . TRP B 1 55 ? -10.82 8.492 -11.25 1 92.19 55 TRP B N 1
ATOM 1633 C CA . TRP B 1 55 ? -11.766 9.586 -11.102 1 92.19 55 TRP B CA 1
ATOM 1634 C C . TRP B 1 55 ? -13.203 9.078 -11.102 1 92.19 55 TRP B C 1
ATOM 1636 O O . TRP B 1 55 ? -14.055 9.602 -10.383 1 92.19 55 TRP B O 1
ATOM 1646 N N . THR B 1 56 ? -13.445 8.07 -11.867 1 96.81 56 THR B N 1
ATOM 1647 C CA . THR B 1 56 ? -14.766 7.445 -11.859 1 96.81 56 THR B CA 1
ATOM 1648 C C . THR B 1 56 ? -15.039 6.777 -10.516 1 96.81 56 THR B C 1
ATOM 1650 O O . THR B 1 56 ? -16.141 6.883 -9.977 1 96.81 56 THR B O 1
ATOM 1653 N N . LEU B 1 57 ? -14.039 6.188 -9.992 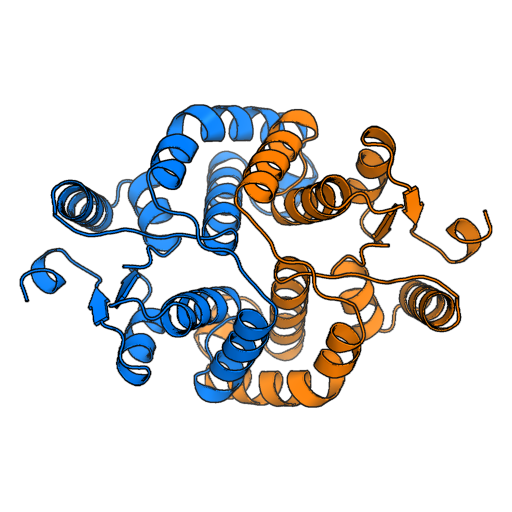1 97.12 57 LEU B N 1
ATOM 1654 C CA . LEU B 1 57 ? -14.164 5.547 -8.688 1 97.12 57 LEU B CA 1
ATOM 1655 C C . LEU B 1 57 ? -14.531 6.566 -7.613 1 97.12 57 LEU B C 1
ATOM 1657 O O . LEU B 1 57 ? -15.438 6.332 -6.812 1 97.12 57 LEU B O 1
ATOM 1661 N N . LYS B 1 58 ? -13.852 7.637 -7.645 1 93.81 58 LYS B N 1
ATOM 1662 C CA . LYS B 1 58 ? -14.023 8.672 -6.629 1 93.81 58 LYS B CA 1
ATOM 1663 C C . LYS B 1 58 ? -15.438 9.234 -6.656 1 93.81 58 LYS B C 1
ATOM 1665 O O . LYS B 1 58 ? -15.93 9.75 -5.648 1 93.81 58 LYS B O 1
ATOM 1670 N N . ARG B 1 59 ? -16.078 9.094 -7.824 1 95.62 59 ARG B N 1
ATOM 1671 C CA . ARG B 1 59 ? -17.406 9.688 -8 1 95.62 59 ARG B CA 1
ATOM 1672 C C . ARG B 1 59 ? -18.5 8.625 -7.875 1 95.62 59 ARG B C 1
ATOM 1674 O O . ARG B 1 59 ? -19.688 8.945 -7.941 1 95.62 59 ARG B O 1
ATOM 1681 N N . SER B 1 60 ? -18.078 7.441 -7.691 1 96.56 60 SER B N 1
ATOM 1682 C CA . SER B 1 60 ? -19.047 6.348 -7.719 1 96.56 60 SER B CA 1
ATOM 1683 C C . SER B 1 60 ? -19 5.539 -6.426 1 96.56 60 SER B C 1
ATOM 1685 O O . SER B 1 60 ? -18.875 4.316 -6.457 1 96.56 60 SER B O 1
ATOM 1687 N N . ARG B 1 61 ? -19.281 6.145 -5.352 1 96.56 61 ARG B N 1
ATOM 1688 C CA . ARG B 1 61 ? -19.141 5.523 -4.039 1 96.56 61 ARG B CA 1
ATOM 1689 C C . ARG B 1 61 ? -20.062 4.309 -3.908 1 96.56 61 ARG B C 1
ATOM 1691 O O . ARG B 1 61 ? -19.656 3.279 -3.365 1 96.56 61 ARG B O 1
ATOM 1698 N N . ASP B 1 62 ? -21.25 4.426 -4.387 1 98.06 62 ASP B N 1
ATOM 1699 C CA . ASP B 1 62 ? -22.219 3.33 -4.273 1 98.06 62 ASP B CA 1
ATOM 1700 C C . ASP B 1 62 ? -21.781 2.129 -5.109 1 98.06 62 ASP B C 1
ATOM 1702 O O . ASP B 1 62 ? -21.938 0.981 -4.688 1 98.06 62 ASP B O 1
ATOM 1706 N N . GLU B 1 63 ? -21.312 2.41 -6.254 1 98.62 63 GLU B N 1
ATOM 1707 C CA . GLU B 1 63 ? -20.797 1.321 -7.078 1 98.62 63 GLU B CA 1
ATOM 1708 C C . GLU B 1 63 ? -19.578 0.664 -6.434 1 98.62 63 GLU B C 1
ATOM 1710 O O . GLU B 1 63 ? -19.406 -0.554 -6.512 1 98.62 63 GLU B O 1
ATOM 1715 N N . VAL B 1 64 ? -18.75 1.479 -5.82 1 98.81 64 VAL B N 1
ATOM 1716 C CA . VAL B 1 64 ? -17.578 0.95 -5.117 1 98.81 64 VAL B CA 1
ATOM 1717 C C . VAL B 1 64 ? -18.031 -0.009 -4.02 1 98.81 64 VAL B C 1
ATOM 1719 O O . VAL B 1 64 ? -17.516 -1.121 -3.902 1 98.81 64 VAL B O 1
ATOM 1722 N N . LYS B 1 65 ? -19.031 0.387 -3.271 1 98.81 65 LYS B N 1
ATOM 1723 C CA . LYS B 1 65 ? -19.562 -0.469 -2.217 1 98.81 65 LYS B CA 1
ATOM 1724 C C . LYS B 1 65 ? -20.062 -1.795 -2.785 1 98.81 65 LYS B C 1
ATOM 1726 O O . LYS B 1 65 ? -19.75 -2.861 -2.248 1 98.81 65 LYS B O 1
ATOM 1731 N N . ARG B 1 66 ? -20.766 -1.667 -3.822 1 98.81 66 ARG B N 1
ATOM 1732 C CA . ARG B 1 66 ? -21.359 -2.852 -4.434 1 98.81 66 ARG B CA 1
ATOM 1733 C C . ARG B 1 66 ? -20.281 -3.811 -4.934 1 98.81 66 ARG B C 1
ATOM 1735 O O . ARG B 1 66 ? -20.328 -5.004 -4.633 1 98.81 66 ARG B O 1
ATOM 1742 N N . ILE B 1 67 ? -19.359 -3.326 -5.688 1 98.81 67 ILE B N 1
ATOM 1743 C CA . ILE B 1 67 ? -18.312 -4.156 -6.273 1 98.81 67 ILE B CA 1
ATOM 1744 C C . ILE B 1 67 ? -17.422 -4.707 -5.168 1 98.81 67 ILE B C 1
ATOM 1746 O O . ILE B 1 67 ? -16.938 -5.84 -5.254 1 98.81 67 ILE B O 1
ATOM 1750 N N . ALA B 1 68 ? -17.188 -3.912 -4.121 1 98.88 68 ALA B N 1
ATOM 1751 C CA . ALA B 1 68 ? -16.391 -4.383 -2.988 1 98.88 68 ALA B CA 1
ATOM 1752 C C . ALA B 1 68 ? -17.062 -5.57 -2.303 1 98.88 68 ALA B C 1
ATOM 1754 O O . ALA B 1 68 ? -16.391 -6.484 -1.828 1 98.88 68 ALA B O 1
ATOM 1755 N N . ARG B 1 69 ? -18.359 -5.539 -2.232 1 98.81 69 ARG B N 1
ATOM 1756 C CA . ARG B 1 69 ? -19.078 -6.672 -1.664 1 98.81 69 ARG B CA 1
ATOM 1757 C C . ARG B 1 69 ? -18.859 -7.934 -2.49 1 98.81 69 ARG B C 1
ATOM 1759 O O . ARG B 1 69 ? -18.688 -9.023 -1.937 1 98.81 69 ARG B O 1
ATOM 1766 N N . ILE B 1 70 ? -18.906 -7.773 -3.746 1 98.75 70 ILE B N 1
ATOM 1767 C CA . ILE B 1 70 ? -18.656 -8.898 -4.633 1 98.75 70 ILE B CA 1
ATOM 1768 C C . ILE B 1 70 ? -17.219 -9.406 -4.43 1 98.75 70 ILE B C 1
ATOM 1770 O O . ILE B 1 70 ? -16.984 -10.609 -4.375 1 98.75 70 ILE B O 1
ATOM 1774 N N . PHE B 1 71 ? -16.312 -8.477 -4.332 1 98.81 71 PHE B N 1
ATOM 1775 C CA . PHE B 1 71 ? -14.914 -8.805 -4.074 1 98.81 71 PHE B CA 1
ATOM 1776 C C . PHE B 1 71 ? -14.781 -9.688 -2.84 1 98.81 71 PHE B C 1
ATOM 1778 O O . PHE B 1 71 ? -14.031 -10.664 -2.846 1 98.81 71 PHE B O 1
ATOM 1785 N N . VAL B 1 72 ? -15.438 -9.312 -1.74 1 98.75 72 VAL B N 1
ATOM 1786 C CA . VAL B 1 72 ? -15.359 -10.008 -0.46 1 98.75 72 VAL B CA 1
ATOM 1787 C C . VAL B 1 72 ? -15.789 -11.461 -0.634 1 98.75 72 VAL B C 1
ATOM 1789 O O . VAL B 1 72 ? -15.203 -12.367 -0.026 1 98.75 72 VAL B O 1
ATOM 1792 N N . HIS B 1 73 ? -16.688 -11.719 -1.516 1 98.06 73 HIS B N 1
ATOM 1793 C CA . HIS B 1 73 ? -17.219 -13.062 -1.698 1 98.06 73 HIS B CA 1
ATOM 1794 C C . HIS B 1 73 ? -16.422 -13.844 -2.727 1 98.06 73 HIS B C 1
ATOM 1796 O O . HIS B 1 73 ? -16.219 -15.047 -2.572 1 98.06 73 HIS B O 1
ATOM 1802 N N . GLN B 1 74 ? -15.914 -13.188 -3.684 1 97.12 74 GLN B N 1
ATOM 1803 C CA . GLN B 1 74 ? -15.383 -13.906 -4.84 1 97.12 74 GLN B CA 1
ATOM 1804 C C . GLN B 1 74 ? -13.859 -13.906 -4.836 1 97.12 74 GLN B C 1
ATOM 1806 O O . GLN B 1 74 ? -13.234 -14.82 -5.379 1 97.12 74 GLN B O 1
ATOM 1811 N N . VAL B 1 75 ? -13.289 -12.914 -4.277 1 98.12 75 VAL B N 1
ATOM 1812 C CA . VAL B 1 75 ? -11.852 -12.742 -4.453 1 98.12 75 VAL B CA 1
ATOM 1813 C C . VAL B 1 75 ? -11.148 -12.883 -3.104 1 98.12 75 VAL B C 1
ATOM 1815 O O . VAL B 1 75 ? -10.102 -13.531 -3.004 1 98.12 75 VAL B O 1
ATOM 1818 N N . LEU B 1 76 ? -11.703 -12.344 -2.021 1 98.56 76 LEU B N 1
ATOM 1819 C CA . LEU B 1 76 ? -11.062 -12.273 -0.711 1 98.56 76 LEU B CA 1
ATOM 1820 C C . LEU B 1 76 ? -10.727 -13.664 -0.196 1 98.56 76 LEU B C 1
ATOM 1822 O O . LEU B 1 76 ? -9.68 -13.867 0.418 1 98.56 76 LEU B O 1
ATOM 1826 N N . PRO B 1 77 ? -11.586 -14.672 -0.414 1 97.31 77 PRO B N 1
ATOM 1827 C CA . PRO B 1 77 ? -11.25 -16.016 0.087 1 97.31 77 PRO B CA 1
ATOM 1828 C C . PRO B 1 77 ? -9.953 -16.547 -0.5 1 97.31 77 PRO B C 1
ATOM 1830 O O . PRO B 1 77 ? -9.195 -17.234 0.195 1 97.31 77 PRO B O 1
ATOM 1833 N N . MET B 1 78 ? -9.719 -16.234 -1.722 1 95.44 78 MET B N 1
ATOM 1834 C CA . MET B 1 78 ? -8.477 -16.656 -2.363 1 95.44 78 MET B CA 1
ATOM 1835 C C . MET B 1 78 ? -7.273 -15.984 -1.724 1 95.44 78 MET B C 1
ATOM 1837 O O . MET B 1 78 ? -6.27 -16.641 -1.433 1 95.44 78 MET B O 1
ATOM 1841 N N . LEU B 1 79 ? -7.289 -14.742 -1.492 1 97.38 79 LEU B N 1
ATOM 1842 C CA . LEU B 1 79 ? -6.211 -14 -0.842 1 97.38 79 LEU B CA 1
ATOM 1843 C C . LEU B 1 79 ? -6.008 -14.484 0.589 1 97.38 79 LEU B C 1
ATOM 1845 O O . LEU B 1 79 ? -4.871 -14.648 1.038 1 97.38 79 LEU B O 1
ATOM 1849 N N . SER B 1 80 ? -7.129 -14.742 1.247 1 96.12 80 SER B N 1
ATOM 1850 C CA . SER B 1 80 ? -7.102 -15.102 2.662 1 96.12 80 SER B CA 1
ATOM 1851 C C . SER B 1 80 ? -6.648 -16.547 2.857 1 96.12 80 SER B C 1
ATOM 1853 O O . SER B 1 80 ? -6.383 -16.969 3.984 1 96.12 80 SER B O 1
ATOM 1855 N N . SER B 1 81 ? -6.57 -17.281 1.783 1 93.75 81 SER B N 1
ATOM 1856 C CA . SER B 1 81 ? -6.07 -18.641 1.878 1 93.75 81 SER B CA 1
ATOM 1857 C C . SER B 1 81 ? -4.555 -18.672 2.027 1 93.75 81 SER B C 1
ATOM 1859 O O . SER B 1 81 ? -3.973 -19.719 2.332 1 93.75 81 SER B O 1
ATOM 1861 N N . THR B 1 82 ? -3.895 -17.562 1.878 1 96.69 82 THR B N 1
ATOM 1862 C CA . THR B 1 82 ? -2.457 -17.406 2.08 1 96.69 82 THR B CA 1
ATOM 1863 C C . THR B 1 82 ? -2.154 -16.938 3.498 1 96.69 82 THR B C 1
ATOM 1865 O O . THR B 1 82 ? -3.061 -16.531 4.227 1 96.69 82 THR B O 1
ATOM 1868 N N . ASN B 1 83 ? -0.931 -17.188 3.898 1 97.62 83 ASN B N 1
ATOM 1869 C CA . ASN B 1 83 ? -0.479 -16.656 5.18 1 97.62 83 ASN B CA 1
ATOM 1870 C C . ASN B 1 83 ? -0.136 -15.172 5.082 1 97.62 83 ASN B C 1
ATOM 1872 O O . ASN B 1 83 ? 0.571 -14.75 4.16 1 97.62 83 ASN B O 1
ATOM 1876 N N . PHE B 1 84 ? -0.582 -14.414 6.086 1 98.69 84 PHE B N 1
ATOM 1877 C CA . PHE B 1 84 ? -0.358 -12.977 6.059 1 98.69 84 PHE B CA 1
ATOM 1878 C C . PHE B 1 84 ? 0.933 -12.609 6.781 1 98.69 84 PHE B C 1
ATOM 1880 O O . PHE B 1 84 ? 1.212 -13.141 7.863 1 98.69 84 PHE B O 1
ATOM 1887 N N . LEU B 1 85 ? 1.692 -11.727 6.184 1 98.81 85 LEU B N 1
ATOM 1888 C CA . LEU B 1 85 ? 2.908 -11.211 6.797 1 98.81 85 LEU B CA 1
ATOM 1889 C C . LEU B 1 85 ? 2.744 -9.742 7.176 1 98.81 85 LEU B C 1
ATOM 1891 O O . LEU B 1 85 ? 2.373 -8.922 6.332 1 98.81 85 LEU B O 1
ATOM 1895 N N . ASP B 1 86 ? 3.094 -9.43 8.422 1 98.69 86 ASP B N 1
ATOM 1896 C CA . ASP B 1 86 ? 3.047 -8.047 8.883 1 98.69 86 ASP B CA 1
ATOM 1897 C C . ASP B 1 86 ? 4.125 -7.207 8.203 1 98.69 86 ASP B C 1
ATOM 1899 O O . ASP B 1 86 ? 5.207 -7.707 7.895 1 98.69 86 ASP B O 1
ATOM 1903 N N . THR B 1 87 ? 3.756 -5.984 7.895 1 98.44 87 THR B N 1
ATOM 1904 C CA . THR B 1 87 ? 4.766 -5.047 7.426 1 98.44 87 THR B CA 1
ATOM 1905 C C . THR B 1 87 ? 5.242 -4.148 8.57 1 98.44 87 THR B C 1
ATOM 1907 O O . THR B 1 87 ? 4.426 -3.586 9.305 1 98.44 87 THR B O 1
ATOM 1910 N N . ASN B 1 88 ? 6.539 -4.066 8.766 1 98.19 88 ASN B N 1
ATOM 1911 C CA . ASN B 1 88 ? 7.113 -3.211 9.797 1 98.19 88 ASN B CA 1
ATOM 1912 C C . ASN B 1 88 ? 8.047 -2.16 9.203 1 98.19 88 ASN B C 1
ATOM 1914 O O . ASN B 1 88 ? 8.18 -2.066 7.98 1 98.19 88 ASN B O 1
ATOM 1918 N N . HIS B 1 89 ? 8.609 -1.406 10.102 1 98.38 89 HIS B N 1
ATOM 1919 C CA . HIS B 1 89 ? 9.414 -0.266 9.672 1 98.38 89 HIS B CA 1
ATOM 1920 C C . HIS B 1 89 ? 10.672 -0.721 8.938 1 98.38 89 HIS B C 1
ATOM 1922 O O . HIS B 1 89 ? 11.094 -0.079 7.973 1 98.38 89 HIS B O 1
ATOM 1928 N N . GLU B 1 90 ? 11.258 -1.78 9.336 1 98.62 90 GLU B N 1
ATOM 1929 C CA . GLU B 1 90 ? 12.461 -2.305 8.688 1 98.62 90 GLU B CA 1
ATOM 1930 C C . GLU B 1 90 ? 12.172 -2.695 7.242 1 98.62 90 GLU B C 1
ATOM 1932 O O . GLU B 1 90 ? 13 -2.461 6.355 1 98.62 90 GLU B O 1
ATOM 1937 N N . ILE B 1 91 ? 11.047 -3.266 7.023 1 98.81 91 ILE B N 1
ATOM 1938 C CA . ILE B 1 91 ? 10.656 -3.674 5.68 1 98.81 91 ILE B CA 1
ATOM 1939 C C . ILE B 1 91 ? 10.492 -2.441 4.793 1 98.81 91 ILE B C 1
ATOM 1941 O O . ILE B 1 91 ? 10.914 -2.443 3.635 1 98.81 91 ILE B O 1
ATOM 1945 N N . VAL B 1 92 ? 9.938 -1.395 5.309 1 98.81 92 VAL B N 1
ATOM 1946 C CA . VAL B 1 92 ? 9.734 -0.164 4.551 1 98.81 92 VAL B CA 1
ATOM 1947 C C . VAL B 1 92 ? 11.086 0.423 4.141 1 98.81 92 VAL B C 1
ATOM 1949 O O . VAL B 1 92 ? 11.281 0.78 2.979 1 98.81 92 VAL B O 1
ATOM 1952 N N . LEU B 1 93 ? 11.977 0.439 5.055 1 98.62 93 LEU B N 1
ATOM 1953 C CA . LEU B 1 93 ? 13.281 1.018 4.766 1 98.62 93 LEU B CA 1
ATOM 1954 C C . LEU B 1 93 ? 14.047 0.161 3.764 1 98.62 93 LEU B C 1
ATOM 1956 O O . LEU B 1 93 ? 14.719 0.69 2.873 1 98.62 93 LEU B O 1
ATOM 1960 N N . LEU B 1 94 ? 13.922 -1.107 3.922 1 98.81 94 LEU B N 1
ATOM 1961 C CA . LEU B 1 94 ? 14.531 -2.018 2.957 1 98.81 94 LEU B CA 1
ATOM 1962 C C . LEU B 1 94 ? 13.922 -1.822 1.571 1 98.81 94 LEU B C 1
ATOM 1964 O O . LEU B 1 94 ? 14.625 -1.884 0.564 1 98.81 94 LEU B O 1
ATOM 1968 N N . SER B 1 95 ? 12.633 -1.604 1.494 1 98.94 95 SER B N 1
ATOM 1969 C CA . SER B 1 95 ? 11.969 -1.39 0.216 1 98.94 95 SER B CA 1
ATOM 1970 C C . SER B 1 95 ? 12.469 -0.122 -0.466 1 98.94 95 SER B C 1
ATOM 1972 O O . SER B 1 95 ? 12.656 -0.099 -1.684 1 98.94 95 SER B O 1
ATOM 1974 N N . ILE B 1 96 ? 12.648 0.928 0.315 1 98.88 96 ILE B N 1
ATOM 1975 C CA . ILE B 1 96 ? 13.148 2.176 -0.249 1 98.88 96 ILE B CA 1
ATOM 1976 C C . ILE B 1 96 ? 14.562 1.963 -0.796 1 98.88 96 ILE B C 1
ATOM 1978 O O . ILE B 1 96 ? 14.898 2.461 -1.873 1 98.88 96 ILE B O 1
ATOM 1982 N N . LYS B 1 97 ? 15.344 1.176 -0.086 1 98.75 97 LYS B N 1
ATOM 1983 C CA . LYS B 1 97 ? 16.688 0.825 -0.561 1 98.75 97 LYS B CA 1
ATOM 1984 C C . LYS B 1 97 ? 16.609 0.1 -1.902 1 98.75 97 LYS B C 1
ATOM 1986 O O . LYS B 1 97 ? 17.453 0.33 -2.779 1 98.75 97 LYS B O 1
ATOM 1991 N N . PHE B 1 98 ? 15.688 -0.742 -2.092 1 98.88 98 PHE B N 1
ATOM 1992 C CA . PHE B 1 98 ? 15.547 -1.495 -3.332 1 98.88 98 PHE B CA 1
ATOM 1993 C C . PHE B 1 98 ? 15.109 -0.584 -4.473 1 98.88 98 PHE B C 1
ATOM 1995 O O . PHE B 1 98 ? 15.484 -0.802 -5.629 1 98.88 98 PHE B O 1
ATOM 2002 N N . THR B 1 99 ? 14.297 0.438 -4.164 1 98.88 99 THR B N 1
ATOM 2003 C CA . THR B 1 99 ? 13.977 1.424 -5.188 1 98.88 99 THR B CA 1
ATOM 2004 C C . THR B 1 99 ? 15.219 2.191 -5.613 1 98.88 99 THR B C 1
ATOM 2006 O O . THR B 1 99 ? 15.453 2.393 -6.805 1 98.88 99 THR B O 1
ATOM 2009 N N . VAL B 1 100 ? 16.031 2.525 -4.656 1 98.81 100 VAL B N 1
ATOM 2010 C CA . VAL B 1 100 ? 17.25 3.275 -4.906 1 98.81 100 VAL B CA 1
ATOM 2011 C C . VAL B 1 100 ? 18.234 2.41 -5.688 1 98.81 100 VAL B C 1
ATOM 2013 O O . VAL B 1 100 ? 18.859 2.875 -6.645 1 98.81 100 VAL B O 1
ATOM 2016 N N . GLU B 1 101 ? 18.375 1.188 -5.332 1 98.69 101 GLU B N 1
ATOM 2017 C CA . GLU B 1 101 ? 19.391 0.306 -5.871 1 98.69 101 GLU B CA 1
ATOM 2018 C C . GLU B 1 101 ? 18.984 -0.263 -7.227 1 98.69 101 GLU B C 1
ATOM 2020 O O . GLU B 1 101 ? 19.797 -0.34 -8.148 1 98.69 101 GLU B O 1
ATOM 2025 N N . TYR B 1 102 ? 17.719 -0.654 -7.359 1 98.44 102 TYR B N 1
ATOM 2026 C CA . TYR B 1 102 ? 17.328 -1.437 -8.523 1 98.44 102 TYR B CA 1
ATOM 2027 C C . TYR B 1 102 ? 16.375 -0.651 -9.414 1 98.44 102 TYR B C 1
ATOM 2029 O O . TYR B 1 102 ? 16.078 -1.061 -10.539 1 98.44 102 TYR B O 1
ATOM 2037 N N . GLY B 1 103 ? 15.836 0.42 -8.945 1 98.31 103 GLY B N 1
ATOM 2038 C CA . GLY B 1 103 ? 14.836 1.154 -9.703 1 98.31 103 GLY B CA 1
ATOM 2039 C C . GLY B 1 103 ? 13.469 0.492 -9.68 1 98.31 103 GLY B C 1
ATOM 2040 O O . GLY B 1 103 ? 12.656 0.707 -10.578 1 98.31 103 GLY B O 1
ATOM 2041 N N . LEU B 1 104 ? 13.266 -0.328 -8.68 1 98.25 104 LEU B N 1
ATOM 2042 C CA . LEU B 1 104 ? 11.938 -0.926 -8.531 1 98.25 104 LEU B CA 1
ATOM 2043 C C . LEU B 1 104 ? 10.922 0.115 -8.07 1 98.25 104 LEU B C 1
ATOM 2045 O O . LEU B 1 104 ? 11.234 0.964 -7.23 1 98.25 104 LEU B O 1
ATOM 2049 N N . LEU B 1 105 ? 9.766 0.018 -8.648 1 98.19 105 LEU B N 1
ATOM 2050 C CA . LEU B 1 105 ? 8.711 0.901 -8.156 1 98.19 105 LEU B CA 1
ATOM 2051 C C . LEU B 1 105 ? 8.273 0.494 -6.754 1 98.19 105 LEU B C 1
ATOM 2053 O O . LEU B 1 105 ? 8.539 -0.628 -6.316 1 98.19 105 LEU B O 1
ATOM 2057 N N . PRO B 1 106 ? 7.66 1.327 -6.023 1 98.5 106 PRO B N 1
ATOM 2058 C CA . PRO B 1 106 ? 7.484 1.2 -4.574 1 98.5 106 PRO B CA 1
ATOM 2059 C C . PRO B 1 106 ? 6.781 -0.096 -4.18 1 98.5 106 PRO B C 1
ATOM 2061 O O . PRO B 1 106 ? 7.234 -0.797 -3.271 1 98.5 106 PRO B O 1
ATOM 2064 N N . SER B 1 107 ? 5.691 -0.469 -4.855 1 98.19 107 SER B N 1
ATOM 2065 C CA . SER B 1 107 ? 4.953 -1.666 -4.469 1 98.19 107 SER B CA 1
ATOM 2066 C C . SER B 1 107 ? 5.777 -2.926 -4.711 1 98.19 107 SER B C 1
ATOM 2068 O O . SER B 1 107 ? 5.805 -3.826 -3.869 1 98.19 107 SER B O 1
ATOM 2070 N N . ASP B 1 108 ? 6.441 -2.984 -5.824 1 98.25 108 ASP B N 1
ATOM 2071 C CA . ASP B 1 108 ? 7.324 -4.113 -6.105 1 98.25 108 ASP B CA 1
ATOM 2072 C C . ASP B 1 108 ? 8.469 -4.184 -5.102 1 98.25 108 ASP B C 1
ATOM 2074 O O . ASP B 1 108 ? 8.867 -5.27 -4.676 1 98.25 108 ASP B O 1
ATOM 2078 N N . ALA B 1 109 ? 9.023 -3.041 -4.762 1 98.81 109 ALA B N 1
ATOM 2079 C CA . ALA B 1 109 ? 10.102 -2.959 -3.783 1 98.81 109 ALA B CA 1
ATOM 2080 C C . ALA B 1 109 ? 9.641 -3.445 -2.412 1 98.81 109 ALA B C 1
ATOM 2082 O O . ALA B 1 109 ? 10.383 -4.129 -1.704 1 98.81 109 ALA B O 1
ATOM 2083 N N . LEU B 1 110 ? 8.445 -3.092 -2.059 1 98.81 110 LEU B N 1
ATOM 2084 C CA . LEU B 1 110 ? 7.879 -3.523 -0.785 1 98.81 110 LEU B CA 1
ATOM 2085 C C . LEU B 1 110 ? 7.688 -5.035 -0.761 1 98.81 110 LEU B C 1
ATOM 2087 O O . LEU B 1 110 ? 7.934 -5.684 0.26 1 98.81 110 LEU B O 1
ATOM 2091 N N . ILE B 1 111 ? 7.215 -5.57 -1.83 1 98.81 111 ILE B N 1
ATOM 2092 C CA . ILE B 1 111 ? 7.012 -7.008 -1.946 1 98.81 111 ILE B CA 1
ATOM 2093 C C . ILE B 1 111 ? 8.352 -7.73 -1.814 1 98.81 111 ILE B C 1
ATOM 2095 O O . ILE B 1 111 ? 8.484 -8.672 -1.027 1 98.81 111 ILE B O 1
ATOM 2099 N N . LEU B 1 112 ? 9.336 -7.258 -2.531 1 98.81 112 LEU B N 1
ATOM 2100 C CA . LEU B 1 112 ? 10.672 -7.855 -2.461 1 98.81 112 LEU B CA 1
ATOM 2101 C C . LEU B 1 112 ? 11.242 -7.746 -1.053 1 98.81 112 LEU B C 1
ATOM 2103 O O . LEU B 1 112 ? 11.805 -8.711 -0.531 1 98.81 112 LEU B O 1
ATOM 2107 N N . ALA B 1 113 ? 11.125 -6.582 -0.466 1 98.94 113 ALA B N 1
ATOM 2108 C CA . ALA B 1 113 ? 11.625 -6.336 0.884 1 98.94 113 ALA B CA 1
ATOM 2109 C C . ALA B 1 113 ? 10.961 -7.27 1.894 1 98.94 113 ALA B C 1
ATOM 2111 O O . ALA B 1 113 ? 11.617 -7.766 2.811 1 98.94 113 ALA B O 1
ATOM 2112 N N . THR B 1 114 ? 9.672 -7.5 1.721 1 98.88 114 THR B N 1
ATOM 2113 C CA . THR B 1 114 ? 8.945 -8.383 2.621 1 98.88 114 THR B CA 1
ATOM 2114 C C . THR B 1 114 ? 9.461 -9.82 2.514 1 98.88 114 THR B C 1
ATOM 2116 O O . THR B 1 114 ? 9.727 -10.461 3.527 1 98.88 114 THR B O 1
ATOM 2119 N N . ALA B 1 115 ? 9.586 -10.273 1.3 1 98.81 115 ALA B N 1
ATOM 2120 C CA . ALA B 1 115 ? 10.086 -11.625 1.084 1 98.81 115 ALA B CA 1
ATOM 2121 C C . ALA B 1 115 ? 11.484 -11.797 1.672 1 98.81 115 ALA B C 1
ATOM 2123 O O . ALA B 1 115 ? 11.773 -12.797 2.326 1 98.81 115 ALA B O 1
ATOM 2124 N N . LYS B 1 116 ? 12.32 -10.82 1.493 1 98.81 116 LYS B N 1
ATOM 2125 C CA . LYS B 1 116 ? 13.688 -10.859 1.997 1 98.81 116 LYS B CA 1
ATOM 2126 C C . LYS B 1 116 ? 13.711 -10.828 3.523 1 98.81 116 LYS B C 1
ATOM 2128 O O . LYS B 1 116 ? 14.422 -11.609 4.156 1 98.81 116 LYS B O 1
ATOM 2133 N N . TYR B 1 117 ? 13.008 -9.945 4.102 1 98.81 117 TYR B N 1
ATOM 2134 C CA . TYR B 1 117 ? 12.984 -9.742 5.543 1 98.81 117 TYR B CA 1
ATOM 2135 C C . TYR B 1 117 ? 12.57 -11.016 6.27 1 98.81 117 TYR B C 1
ATOM 2137 O O . TYR B 1 117 ? 13.156 -11.375 7.297 1 98.81 117 TYR B O 1
ATOM 2145 N N . TYR B 1 118 ? 11.578 -11.695 5.758 1 98.75 118 TYR B N 1
ATOM 2146 C CA . TYR B 1 118 ? 11.039 -12.875 6.43 1 98.75 118 TYR B CA 1
ATOM 2147 C C . TYR B 1 118 ? 11.781 -14.133 6.004 1 98.75 118 TYR B C 1
ATOM 2149 O O . TYR B 1 118 ? 11.438 -15.234 6.441 1 98.75 118 TYR B O 1
ATOM 2157 N N . GLY B 1 119 ? 12.75 -13.992 5.148 1 98.56 119 GLY B N 1
ATOM 2158 C CA . GLY B 1 119 ? 13.578 -15.117 4.754 1 98.56 119 GLY B CA 1
ATOM 2159 C C . GLY B 1 119 ? 12.836 -16.156 3.924 1 98.56 119 GLY B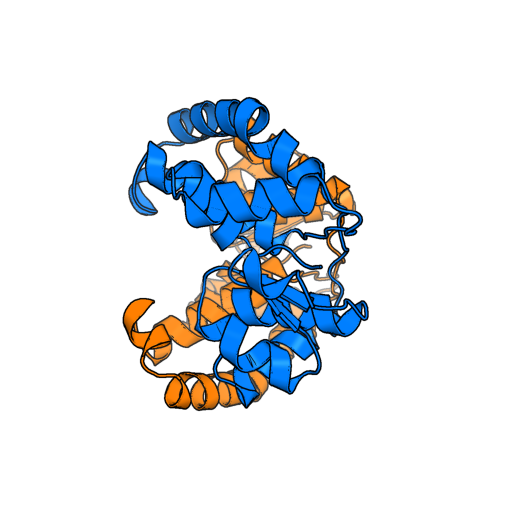 C 1
ATOM 2160 O O . GLY B 1 119 ? 13 -17.359 4.129 1 98.56 119 GLY B O 1
ATOM 2161 N N . LEU B 1 120 ? 11.992 -15.656 3.021 1 98.44 120 LEU B N 1
ATOM 2162 C CA . LEU B 1 120 ? 11.25 -16.578 2.174 1 98.44 120 LEU B CA 1
ATOM 2163 C C . LEU B 1 120 ? 12.148 -17.156 1.082 1 98.44 120 LEU B C 1
ATOM 2165 O O . LEU B 1 120 ? 13.234 -16.625 0.823 1 98.44 120 LEU B O 1
ATOM 2169 N N . ASP B 1 121 ? 11.641 -18.188 0.438 1 97 121 ASP B N 1
ATOM 2170 C CA . ASP B 1 121 ? 12.43 -18.859 -0.594 1 97 121 ASP B CA 1
ATOM 2171 C C . ASP B 1 121 ? 12.391 -18.078 -1.906 1 97 121 ASP B C 1
ATOM 2173 O O . ASP B 1 121 ? 13.344 -18.109 -2.682 1 97 121 ASP B O 1
ATOM 2177 N N . GLY B 1 122 ? 11.234 -17.469 -2.17 1 97.94 122 GLY B N 1
ATOM 2178 C CA . GLY B 1 122 ? 11.102 -16.812 -3.457 1 97.94 122 GLY B CA 1
ATOM 2179 C C . GLY B 1 122 ? 9.82 -16.016 -3.586 1 97.94 122 GLY B C 1
ATOM 2180 O O . GLY B 1 122 ? 9.039 -15.914 -2.633 1 97.94 122 GLY B O 1
ATOM 2181 N N . VAL B 1 123 ? 9.695 -15.414 -4.758 1 98.56 123 VAL B N 1
ATOM 2182 C CA . VAL B 1 123 ? 8.5 -14.648 -5.113 1 98.56 123 VAL B CA 1
ATOM 2183 C C . VAL B 1 123 ? 7.863 -15.242 -6.367 1 98.56 123 VAL B C 1
ATOM 2185 O O . VAL B 1 123 ? 8.562 -15.727 -7.258 1 98.56 123 VAL B O 1
ATOM 2188 N N . VAL B 1 124 ? 6.562 -15.266 -6.352 1 98.31 124 VAL B N 1
ATOM 2189 C CA . VAL B 1 124 ? 5.766 -15.648 -7.516 1 98.31 124 VAL B CA 1
ATOM 2190 C C . VAL B 1 124 ? 5.133 -14.414 -8.141 1 98.31 124 VAL B C 1
ATOM 2192 O O . VAL B 1 124 ? 4.398 -13.68 -7.469 1 98.31 124 VAL B O 1
ATOM 2195 N N . SER B 1 125 ? 5.434 -14.172 -9.344 1 98.31 125 SER B N 1
ATOM 2196 C CA . SER B 1 125 ? 4.965 -12.969 -10.023 1 98.31 125 SER B CA 1
ATOM 2197 C C . SER B 1 125 ? 4.922 -13.172 -11.531 1 98.31 125 SER B C 1
ATOM 2199 O O . SER B 1 125 ? 5.531 -14.102 -12.062 1 98.31 125 SER B O 1
ATOM 2201 N N . LEU B 1 126 ? 4.152 -12.367 -12.203 1 97.31 126 LEU B N 1
ATOM 2202 C CA . LEU B 1 126 ? 4.164 -12.328 -13.664 1 97.31 126 LEU B CA 1
ATOM 2203 C C . LEU B 1 126 ? 4.766 -11.016 -14.156 1 97.31 126 LEU B C 1
ATOM 2205 O O . LEU B 1 126 ? 4.723 -10.727 -15.359 1 97.31 126 LEU B O 1
ATOM 2209 N N . ASP B 1 127 ? 5.285 -10.211 -13.266 1 94.75 127 ASP B N 1
ATOM 2210 C CA . ASP B 1 127 ? 5.945 -8.945 -13.578 1 94.75 127 ASP B CA 1
ATOM 2211 C C . ASP B 1 127 ? 7.453 -9.133 -13.727 1 94.75 127 ASP B C 1
ATOM 2213 O O . ASP B 1 127 ? 8.133 -9.539 -12.773 1 94.75 127 ASP B O 1
ATOM 2217 N N . SER B 1 128 ? 7.984 -8.766 -14.82 1 95.56 128 SER B N 1
ATOM 2218 C CA . SER B 1 128 ? 9.383 -9.023 -15.156 1 95.56 128 SER B CA 1
ATOM 2219 C C . SER B 1 128 ? 10.32 -8.172 -14.305 1 95.56 128 SER B C 1
ATOM 2221 O O . SER B 1 128 ? 11.438 -8.594 -14 1 95.56 128 SER B O 1
ATOM 2223 N N . ASP B 1 129 ? 9.914 -6.984 -13.898 1 95.75 129 ASP B N 1
ATOM 2224 C CA . ASP B 1 129 ? 10.773 -6.109 -13.109 1 95.75 129 ASP B CA 1
ATOM 2225 C C . ASP B 1 129 ? 11.133 -6.758 -11.773 1 95.75 129 ASP B C 1
ATOM 2227 O O . ASP B 1 129 ? 12.305 -6.797 -11.391 1 95.75 129 ASP B O 1
ATOM 2231 N N . LEU B 1 130 ? 10.141 -7.297 -11.141 1 97.81 130 LEU B N 1
ATOM 2232 C CA . LEU B 1 130 ? 10.359 -7.965 -9.867 1 97.81 130 LEU B CA 1
ATOM 2233 C C . LEU B 1 130 ? 11.156 -9.25 -10.055 1 97.81 130 LEU B C 1
ATOM 2235 O O . LEU B 1 130 ? 12.078 -9.531 -9.281 1 97.81 130 LEU B O 1
ATOM 2239 N N . LEU B 1 131 ? 10.852 -9.969 -11.078 1 98 131 LEU B N 1
ATOM 2240 C CA . LEU B 1 131 ? 11.461 -11.273 -11.32 1 98 131 LEU B CA 1
ATOM 2241 C C . LEU B 1 131 ? 12.945 -11.133 -11.641 1 98 131 LEU B C 1
ATOM 2243 O O . LEU B 1 131 ? 13.742 -12.008 -11.297 1 98 131 LEU B O 1
ATOM 2247 N N . THR B 1 132 ? 13.305 -10.094 -12.219 1 97.5 132 THR B N 1
ATOM 2248 C CA . THR B 1 132 ? 14.695 -9.844 -12.586 1 97.5 132 THR B CA 1
ATOM 2249 C C . THR B 1 132 ? 15.523 -9.492 -11.352 1 97.5 132 THR B C 1
ATOM 2251 O O . THR B 1 132 ? 16.703 -9.859 -11.266 1 97.5 132 THR B O 1
ATOM 2254 N N . VAL B 1 133 ? 14.938 -8.867 -10.406 1 98.25 133 VAL B N 1
ATOM 2255 C CA . VAL B 1 133 ? 15.672 -8.328 -9.266 1 98.25 133 VAL B CA 1
ATOM 2256 C C . VAL B 1 133 ? 15.703 -9.367 -8.141 1 98.25 133 VAL B C 1
ATOM 2258 O O . VAL B 1 133 ? 16.672 -9.445 -7.395 1 98.25 133 VAL B O 1
ATOM 2261 N N . ALA B 1 134 ? 14.727 -10.203 -8.031 1 98.69 134 ALA B N 1
ATOM 2262 C CA . ALA B 1 134 ? 14.562 -11.125 -6.91 1 98.69 134 ALA B CA 1
ATOM 2263 C C . ALA B 1 134 ? 15.789 -12.016 -6.742 1 98.69 134 ALA B C 1
ATOM 2265 O O . ALA B 1 134 ? 16.312 -12.164 -5.633 1 98.69 134 ALA B O 1
ATOM 2266 N N . PRO B 1 135 ? 16.359 -12.562 -7.84 1 98.5 135 PRO B N 1
ATOM 2267 C CA . PRO B 1 135 ? 17.531 -13.438 -7.684 1 98.5 135 PRO B CA 1
ATOM 2268 C C . PRO B 1 135 ? 18.75 -12.695 -7.172 1 98.5 135 PRO B C 1
ATOM 2270 O O . PRO B 1 135 ? 19.625 -13.297 -6.527 1 98.5 135 PRO B O 1
ATOM 2273 N N . ARG B 1 136 ? 18.797 -11.391 -7.367 1 98.38 136 ARG B N 1
ATOM 2274 C CA . ARG B 1 136 ? 19.906 -10.594 -6.871 1 98.38 136 ARG B CA 1
ATOM 2275 C C . ARG B 1 136 ? 19.906 -10.531 -5.348 1 98.38 136 ARG B C 1
ATOM 2277 O O . ARG B 1 136 ? 20.938 -10.258 -4.727 1 98.38 136 ARG B O 1
ATOM 2284 N N . GLU B 1 137 ? 18.828 -10.797 -4.762 1 98.5 137 GLU B N 1
ATOM 2285 C CA . GLU B 1 137 ? 18.703 -10.789 -3.309 1 98.5 137 GLU B CA 1
ATOM 2286 C C . GLU B 1 137 ? 18.562 -12.203 -2.756 1 98.5 137 GLU B C 1
ATOM 2288 O O . GLU B 1 137 ? 18.062 -12.391 -1.642 1 98.5 137 GLU B O 1
ATOM 2293 N N . GLY B 1 138 ? 18.797 -13.18 -3.564 1 98.31 138 GLY B N 1
ATOM 2294 C CA . GLY B 1 138 ? 18.828 -14.57 -3.139 1 98.31 138 GLY B CA 1
ATOM 2295 C C . GLY B 1 138 ? 17.453 -15.219 -3.125 1 98.31 138 GLY B C 1
ATOM 2296 O O . GLY B 1 138 ? 17.25 -16.234 -2.461 1 98.31 138 GLY B O 1
ATOM 2297 N N . LEU B 1 139 ? 16.531 -14.68 -3.781 1 98.62 139 LEU B N 1
ATOM 2298 C CA . LEU B 1 139 ? 15.172 -15.219 -3.82 1 98.62 139 LEU B CA 1
ATOM 2299 C C . LEU B 1 139 ? 14.891 -15.898 -5.156 1 98.62 139 LEU B C 1
ATOM 2301 O O . LEU B 1 139 ? 15.32 -15.414 -6.207 1 98.62 139 LEU B O 1
ATOM 2305 N N . LEU B 1 140 ? 14.195 -16.953 -5.086 1 97.94 140 LEU B N 1
ATOM 2306 C CA . LEU B 1 140 ? 13.727 -17.562 -6.324 1 97.94 140 LEU B CA 1
ATOM 2307 C C . LEU B 1 140 ? 12.711 -16.672 -7.027 1 97.94 140 LEU B C 1
ATOM 2309 O O . LEU B 1 140 ? 11.891 -16.016 -6.371 1 97.94 140 LEU B O 1
ATOM 2313 N N . ALA B 1 141 ? 12.828 -16.672 -8.328 1 98.25 141 ALA B N 1
ATOM 2314 C CA . ALA B 1 141 ? 11.859 -15.969 -9.172 1 98.25 141 ALA B CA 1
ATOM 2315 C C . ALA B 1 141 ? 10.984 -16.953 -9.938 1 98.25 141 ALA B C 1
ATOM 2317 O O . ALA B 1 141 ? 11.461 -17.641 -10.836 1 98.25 141 ALA B O 1
ATOM 2318 N N . ILE B 1 142 ? 9.719 -17 -9.617 1 97.75 142 ILE B N 1
ATOM 2319 C CA . ILE B 1 142 ? 8.812 -17.969 -10.203 1 97.75 142 ILE B CA 1
ATOM 2320 C C . ILE B 1 142 ? 7.75 -17.266 -11.039 1 97.75 142 ILE B C 1
ATOM 2322 O O . ILE B 1 142 ? 7.02 -16.406 -10.539 1 97.75 142 ILE B O 1
ATOM 2326 N N . SER B 1 143 ? 7.648 -17.641 -12.336 1 97.44 143 SER B N 1
ATOM 2327 C CA . SER B 1 143 ? 6.688 -16.984 -13.219 1 97.44 143 SER B CA 1
ATOM 2328 C C . SER B 1 143 ? 5.812 -18 -13.938 1 97.44 143 SER B C 1
ATOM 2330 O O . SER B 1 143 ? 4.824 -17.641 -14.578 1 97.44 143 SER B O 1
ATOM 2332 N N . LYS B 1 144 ? 6.215 -19.25 -13.852 1 95.88 144 LYS B N 1
ATOM 2333 C CA . LYS B 1 144 ? 5.484 -20.344 -14.492 1 95.88 144 LYS B CA 1
ATOM 2334 C C . LYS B 1 144 ? 5.641 -21.641 -13.703 1 95.88 144 LYS B C 1
ATOM 2336 O O . LYS B 1 144 ? 6.5 -21.75 -12.828 1 95.88 144 LYS B O 1
ATOM 2341 N N . VAL B 1 145 ? 4.781 -22.594 -14.047 1 94.62 145 VAL B N 1
ATOM 2342 C CA . VAL B 1 145 ? 4.723 -23.859 -13.32 1 94.62 145 VAL B CA 1
ATOM 2343 C C . VAL B 1 145 ? 6.074 -24.562 -13.406 1 94.62 145 VAL B C 1
ATOM 2345 O O . VAL B 1 145 ? 6.535 -25.156 -12.43 1 94.62 145 VAL B O 1
ATOM 2348 N N . GLU B 1 146 ? 6.746 -24.453 -14.5 1 93.94 146 GLU B N 1
ATOM 2349 C CA . GLU B 1 146 ? 8.023 -25.125 -14.742 1 93.94 146 GLU B CA 1
ATOM 2350 C C . GLU B 1 146 ? 9.102 -24.609 -13.789 1 93.94 146 GLU B C 1
ATOM 2352 O O . GLU B 1 146 ? 10.07 -25.312 -13.508 1 93.94 146 GLU B O 1
ATOM 2357 N N . ASP B 1 147 ? 9 -23.391 -13.266 1 93.38 147 ASP B N 1
ATOM 2358 C CA . ASP B 1 147 ? 9.977 -22.797 -12.352 1 93.38 147 ASP B CA 1
ATOM 2359 C C . ASP B 1 147 ? 9.891 -23.469 -10.977 1 93.38 147 ASP B C 1
ATOM 2361 O O . ASP B 1 147 ? 10.797 -23.312 -10.148 1 93.38 147 ASP B O 1
ATOM 2365 N N . LEU B 1 148 ? 8.812 -24.172 -10.633 1 89.81 148 LEU B N 1
ATOM 2366 C CA . LEU B 1 148 ? 8.594 -24.812 -9.336 1 89.81 148 LEU B CA 1
ATOM 2367 C C . LEU B 1 148 ? 9.227 -26.203 -9.305 1 89.81 148 LEU B C 1
ATOM 2369 O O . LEU B 1 148 ? 9.344 -26.797 -8.234 1 89.81 148 LEU B O 1
ATOM 2373 N N . GLU B 1 149 ? 9.391 -26.781 -10.445 1 76.69 149 GLU B N 1
ATOM 2374 C CA . GLU B 1 149 ? 9.922 -28.125 -10.57 1 76.69 149 GLU B CA 1
ATOM 2375 C C . GLU B 1 149 ? 11.43 -28.156 -10.336 1 76.69 149 GLU B C 1
ATOM 2377 O O . GLU B 1 149 ? 12.078 -29.188 -10.539 1 76.69 149 GLU B O 1
ATOM 2382 N N . VAL B 1 150 ? 11.93 -27.234 -9.422 1 54.66 150 VAL B N 1
ATOM 2383 C CA . VAL B 1 150 ? 13.375 -27.328 -9.219 1 54.66 150 VAL B CA 1
ATOM 2384 C C . VAL B 1 150 ? 13.695 -28.547 -8.352 1 54.66 150 VAL B C 1
ATOM 2386 O O . VAL B 1 150 ? 12.953 -28.875 -7.422 1 54.66 150 VAL B O 1
#

Radius of gyration: 18.93 Å; Cα contacts (8 Å, |Δi|>4): 478; chains: 2; bounding box: 42×55×40 Å

pLDDT: mean 96.65, std 4.87, range [54.66, 98.94]

Organism: Thermococcus gammatolerans (strain DSM 15229 / JCM 11827 / EJ3) (NCBI:txid593117)